Protein AF-A0A4D8S1K1-F1 (afdb_monomer_lite)

Structure (mmCIF, N/CA/C/O backbone):
data_AF-A0A4D8S1K1-F1
#
_entry.id   AF-A0A4D8S1K1-F1
#
loop_
_atom_site.group_PDB
_atom_site.id
_atom_site.type_symbol
_atom_site.label_atom_id
_atom_site.label_alt_id
_atom_site.label_comp_id
_atom_site.label_asym_id
_atom_site.label_entity_id
_atom_site.label_seq_id
_atom_site.pdbx_PDB_ins_code
_atom_site.Cartn_x
_atom_site.Cartn_y
_atom_site.Cartn_z
_atom_site.occupancy
_atom_site.B_iso_or_equiv
_atom_site.auth_seq_id
_atom_site.auth_comp_id
_atom_site.auth_asym_id
_atom_site.auth_atom_id
_atom_site.pdbx_PDB_model_num
ATOM 1 N N . MET A 1 1 ? 4.622 -4.664 5.509 1.00 76.25 1 MET A N 1
ATOM 2 C CA . MET A 1 1 ? 5.135 -4.577 4.129 1.00 76.25 1 MET A CA 1
ATOM 3 C C . MET A 1 1 ? 5.913 -5.843 3.896 1.00 76.25 1 MET A C 1
ATOM 5 O O . MET A 1 1 ? 6.842 -6.105 4.657 1.00 76.25 1 MET A O 1
ATOM 9 N N . THR A 1 2 ? 5.550 -6.578 2.858 1.00 82.56 2 THR A N 1
ATOM 10 C CA . THR A 1 2 ? 6.194 -7.830 2.484 1.00 82.56 2 THR A CA 1
ATOM 11 C C . THR A 1 2 ? 7.045 -7.585 1.253 1.00 82.56 2 THR A C 1
ATOM 13 O O . THR A 1 2 ? 6.610 -6.928 0.308 1.00 82.56 2 THR A O 1
ATOM 16 N N . ILE A 1 3 ? 8.271 -8.096 1.265 1.00 85.62 3 ILE A N 1
ATOM 17 C CA . ILE A 1 3 ? 9.131 -8.158 0.083 1.00 85.62 3 ILE A CA 1
ATOM 18 C C . ILE A 1 3 ? 9.050 -9.591 -0.426 1.00 85.62 3 ILE A C 1
ATOM 20 O O . ILE A 1 3 ? 9.217 -10.511 0.370 1.00 85.62 3 ILE A O 1
ATOM 24 N N . TYR A 1 4 ? 8.821 -9.781 -1.724 1.00 89.88 4 TYR A N 1
ATOM 25 C CA . TYR A 1 4 ? 8.860 -11.096 -2.361 1.00 89.88 4 TYR A CA 1
ATOM 26 C C . TYR A 1 4 ? 10.216 -11.270 -3.054 1.00 89.88 4 TYR A C 1
ATOM 28 O O . TYR A 1 4 ? 10.373 -10.788 -4.177 1.00 89.88 4 TYR A O 1
ATOM 36 N N . PRO A 1 5 ? 11.215 -11.931 -2.433 1.00 90.31 5 PRO A N 1
ATOM 37 C CA . PRO A 1 5 ? 12.595 -11.868 -2.916 1.00 90.31 5 PRO A CA 1
ATOM 38 C C . PRO A 1 5 ? 12.764 -12.438 -4.328 1.00 90.31 5 PRO A C 1
ATOM 40 O O . PRO A 1 5 ? 13.435 -11.828 -5.152 1.00 90.31 5 PRO A O 1
ATOM 43 N N . ALA A 1 6 ? 12.082 -13.546 -4.638 1.00 92.06 6 ALA A N 1
ATOM 44 C CA . ALA A 1 6 ? 12.124 -14.161 -5.964 1.00 92.06 6 ALA A CA 1
ATOM 45 C C . ALA A 1 6 ? 11.512 -13.258 -7.052 1.00 92.06 6 ALA A C 1
ATOM 47 O O . ALA A 1 6 ? 12.093 -13.092 -8.120 1.00 92.06 6 ALA A O 1
ATOM 48 N N . ILE A 1 7 ? 10.369 -12.620 -6.769 1.00 91.50 7 ILE A N 1
ATOM 49 C CA . ILE A 1 7 ? 9.711 -11.695 -7.707 1.00 91.50 7 ILE A CA 1
ATOM 50 C C . ILE A 1 7 ? 10.557 -10.433 -7.881 1.00 91.50 7 ILE A C 1
ATOM 52 O O . ILE A 1 7 ? 10.717 -9.939 -8.996 1.00 91.50 7 ILE A O 1
ATOM 56 N N . TYR A 1 8 ? 11.111 -9.920 -6.782 1.00 92.50 8 TYR A N 1
ATOM 57 C CA . TYR A 1 8 ? 12.012 -8.777 -6.788 1.00 92.50 8 TYR A CA 1
ATOM 58 C C . TYR A 1 8 ? 13.217 -9.042 -7.691 1.00 92.50 8 TYR A C 1
ATOM 60 O O . TYR A 1 8 ? 13.484 -8.259 -8.601 1.00 92.50 8 TYR A O 1
ATOM 68 N N . GLN A 1 9 ? 13.911 -10.158 -7.463 1.00 92.00 9 GLN A N 1
ATOM 69 C CA . GLN A 1 9 ? 15.082 -10.550 -8.235 1.00 92.00 9 GLN A CA 1
ATOM 70 C C . GLN A 1 9 ? 14.732 -10.739 -9.712 1.00 92.00 9 GLN A C 1
ATOM 72 O O . GLN A 1 9 ? 15.354 -10.104 -10.559 1.00 92.00 9 GLN A O 1
ATOM 77 N N . HIS A 1 10 ? 13.670 -11.491 -10.013 1.00 92.62 10 HIS A N 1
ATOM 78 C CA . HIS A 1 10 ? 13.190 -11.677 -11.381 1.00 92.62 10 HIS A CA 1
ATOM 79 C C . HIS A 1 10 ? 12.912 -10.342 -12.084 1.00 92.62 10 HIS A C 1
ATOM 81 O O . HIS A 1 10 ? 13.335 -10.135 -13.217 1.00 92.62 10 HIS A O 1
ATOM 87 N N . ARG A 1 11 ? 12.242 -9.393 -11.416 1.00 92.12 11 ARG A N 1
ATOM 88 C CA . ARG A 1 11 ? 11.967 -8.076 -12.010 1.00 92.12 11 ARG A CA 1
ATOM 89 C C . ARG A 1 11 ? 13.234 -7.274 -12.280 1.00 92.12 11 ARG A C 1
ATOM 91 O O . ARG A 1 11 ? 13.276 -6.560 -13.278 1.00 92.12 11 ARG A O 1
ATOM 98 N N . VAL A 1 12 ? 14.243 -7.371 -11.417 1.00 91.44 12 VAL A N 1
ATOM 99 C CA . VAL A 1 12 ? 15.540 -6.713 -11.632 1.00 91.44 12 VAL A CA 1
ATOM 100 C C . VAL A 1 12 ? 16.279 -7.340 -12.813 1.00 91.44 12 VAL A C 1
ATOM 102 O O . VAL A 1 12 ? 16.743 -6.609 -13.684 1.00 91.44 12 VAL A O 1
ATOM 105 N N . GLU A 1 13 ? 16.351 -8.669 -12.871 1.00 90.56 13 GLU A N 1
ATOM 106 C CA . GLU A 1 13 ? 17.041 -9.416 -13.931 1.00 90.56 13 GLU A CA 1
ATOM 107 C C . GLU A 1 13 ? 16.371 -9.232 -15.298 1.00 90.56 13 GLU A C 1
ATOM 109 O O . GLU A 1 13 ? 17.051 -8.998 -16.294 1.00 90.56 13 GLU A O 1
ATOM 114 N N . ALA A 1 14 ? 15.037 -9.246 -15.341 1.00 90.06 14 ALA A N 1
ATOM 115 C CA . ALA A 1 14 ? 14.251 -9.051 -16.558 1.00 90.06 14 ALA A CA 1
ATOM 116 C C . ALA A 1 14 ? 14.092 -7.571 -16.966 1.00 90.06 14 ALA A C 1
ATOM 118 O O . ALA A 1 14 ? 13.422 -7.272 -17.954 1.00 90.06 14 ALA A O 1
ATOM 119 N N . GLY A 1 15 ? 14.651 -6.620 -16.208 1.00 89.25 15 GLY A N 1
ATOM 120 C CA . GLY A 1 15 ? 14.515 -5.186 -16.490 1.00 89.25 15 GLY A CA 1
ATOM 121 C C . GLY A 1 15 ? 13.078 -4.655 -16.380 1.00 89.25 15 GLY A C 1
ATOM 122 O O . GLY A 1 15 ? 12.736 -3.642 -16.994 1.00 89.25 15 GLY A O 1
ATOM 123 N N . LEU A 1 16 ? 12.224 -5.314 -15.591 1.00 90.31 16 LEU A N 1
ATOM 124 C CA . LEU A 1 16 ? 10.829 -4.939 -15.338 1.00 90.31 16 LEU A CA 1
ATOM 125 C C . LEU A 1 16 ? 10.751 -3.832 -14.278 1.00 90.31 16 LEU A C 1
ATOM 127 O O . LEU A 1 16 ? 10.290 -4.032 -13.143 1.00 90.31 16 LEU A O 1
ATOM 131 N N . TRP A 1 17 ? 11.235 -2.653 -14.665 1.00 91.62 17 TRP A N 1
ATOM 132 C CA . TRP A 1 17 ? 11.411 -1.497 -13.792 1.00 91.62 17 TRP A CA 1
ATOM 133 C C . TRP A 1 17 ? 10.101 -0.974 -13.187 1.00 91.62 17 TRP A C 1
ATOM 135 O O . TRP A 1 17 ? 9.013 -1.223 -13.715 1.00 91.62 17 TRP A O 1
ATOM 145 N N . PRO A 1 18 ? 10.191 -0.227 -12.072 1.00 93.50 18 PRO A N 1
ATOM 146 C CA . PRO A 1 18 ? 9.022 0.364 -11.446 1.00 93.50 18 PRO A CA 1
ATOM 147 C C . PRO A 1 18 ? 8.227 1.265 -12.396 1.00 93.50 18 PRO A C 1
ATOM 149 O O . PRO A 1 18 ? 8.793 2.178 -13.006 1.00 93.50 18 PRO A O 1
ATOM 152 N N . THR A 1 19 ? 6.905 1.092 -12.453 1.00 90.62 19 THR A N 1
ATOM 153 C CA . THR A 1 19 ? 6.031 1.976 -13.239 1.00 90.62 19 THR A CA 1
ATOM 154 C C . THR A 1 19 ? 5.260 2.957 -12.357 1.00 90.62 19 THR A C 1
ATOM 156 O O . THR A 1 19 ? 4.732 2.620 -11.301 1.00 90.62 19 THR A O 1
ATOM 159 N N . ARG A 1 20 ? 5.186 4.219 -12.791 1.00 85.56 20 ARG A N 1
ATOM 160 C CA . ARG A 1 20 ? 4.357 5.264 -12.153 1.00 85.56 20 ARG A CA 1
ATOM 161 C C . ARG A 1 20 ? 3.167 5.669 -13.016 1.00 85.56 20 ARG A C 1
ATOM 163 O O . ARG A 1 20 ? 2.406 6.555 -12.622 1.00 85.56 20 ARG A O 1
ATOM 170 N N . ASP A 1 21 ? 3.044 5.072 -14.197 1.00 87.44 21 ASP A N 1
ATOM 171 C CA . ASP A 1 21 ? 1.968 5.380 -15.121 1.00 87.44 21 ASP A CA 1
ATOM 172 C C . ASP A 1 21 ? 0.665 4.764 -14.609 1.00 87.44 21 ASP A C 1
ATOM 174 O O . ASP A 1 21 ? 0.497 3.547 -14.542 1.00 87.44 21 ASP A O 1
ATOM 178 N N . ARG A 1 22 ? -0.275 5.632 -14.234 1.00 83.25 22 ARG A N 1
ATOM 179 C CA . ARG A 1 22 ? -1.564 5.218 -13.677 1.00 83.25 22 ARG A CA 1
ATOM 180 C C . ARG A 1 22 ? -2.429 4.484 -14.695 1.00 83.25 22 ARG A C 1
ATOM 182 O O . ARG A 1 22 ? -3.268 3.692 -14.282 1.00 83.25 22 ARG A O 1
ATOM 189 N N . ILE A 1 23 ? -2.260 4.757 -15.988 1.00 84.19 23 ILE A N 1
ATOM 190 C CA . ILE A 1 23 ? -3.009 4.092 -17.056 1.00 84.19 23 ILE A CA 1
ATOM 191 C C . ILE A 1 23 ? -2.527 2.651 -17.166 1.00 84.19 23 ILE A C 1
ATOM 193 O O . ILE A 1 23 ? -3.350 1.741 -17.109 1.00 84.19 23 ILE A O 1
ATOM 197 N N . VAL A 1 24 ? -1.210 2.437 -17.229 1.00 86.94 24 VAL A N 1
ATOM 198 C CA . VAL A 1 24 ? -0.606 1.094 -17.250 1.00 86.94 24 VAL A CA 1
ATOM 199 C C . VAL A 1 24 ? -1.016 0.303 -16.010 1.00 86.94 24 VAL A C 1
ATOM 201 O O . VAL A 1 24 ? -1.520 -0.809 -16.120 1.00 86.94 24 VAL A O 1
ATOM 204 N N . LEU A 1 25 ? -0.902 0.912 -14.829 1.00 85.12 25 LEU A N 1
ATOM 205 C CA . LEU A 1 25 ? -1.276 0.261 -13.575 1.00 85.12 25 LEU A CA 1
ATOM 206 C C . LEU A 1 25 ? -2.761 -0.072 -13.485 1.00 85.12 25 LEU A C 1
ATOM 208 O O . LEU A 1 25 ? -3.125 -1.102 -12.933 1.00 85.12 25 LEU A O 1
ATOM 212 N N . LYS A 1 26 ? -3.631 0.766 -14.051 1.00 79.81 26 LYS A N 1
ATOM 213 C CA . LYS A 1 26 ? -5.057 0.452 -14.131 1.00 79.81 26 LYS A CA 1
ATOM 214 C C . LYS A 1 26 ? -5.325 -0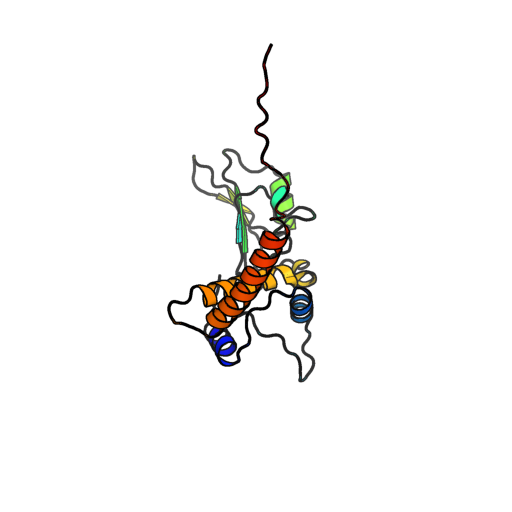.767 -15.009 1.00 79.81 26 LYS A C 1
ATOM 216 O O . LYS A 1 26 ? -6.197 -1.551 -14.660 1.00 79.81 26 LYS A O 1
ATOM 221 N N . HIS A 1 27 ? -4.591 -0.924 -16.109 1.00 79.25 27 HIS A N 1
ATOM 222 C CA . HIS A 1 27 ? -4.701 -2.114 -16.952 1.00 79.25 27 HIS A CA 1
ATOM 223 C C . HIS A 1 27 ? -4.198 -3.360 -16.223 1.00 79.25 27 HIS A C 1
ATOM 225 O O . HIS A 1 27 ? -4.854 -4.390 -16.285 1.00 79.25 27 HIS A O 1
ATOM 231 N N . TRP A 1 28 ? -3.095 -3.254 -15.476 1.00 82.56 28 TRP A N 1
ATOM 232 C CA . TRP A 1 28 ? -2.572 -4.365 -14.676 1.00 82.56 28 TRP A CA 1
ATOM 233 C C . TRP A 1 28 ? -3.580 -4.854 -13.634 1.00 82.56 28 TRP A C 1
ATOM 235 O O . TRP A 1 28 ? -3.829 -6.047 -13.534 1.00 82.56 28 TRP A O 1
ATOM 245 N N . GLU A 1 29 ? -4.212 -3.936 -12.904 1.00 77.44 29 GLU A N 1
ATOM 246 C CA . GLU A 1 29 ? -5.207 -4.279 -11.876 1.00 77.44 29 GLU A CA 1
ATOM 247 C C . GLU A 1 29 ? -6.553 -4.747 -12.454 1.00 77.44 29 GLU A C 1
ATOM 249 O O . GLU A 1 29 ? -7.368 -5.323 -11.739 1.00 77.44 29 GLU A O 1
ATOM 254 N N . ALA A 1 30 ? -6.807 -4.483 -13.737 1.00 75.06 30 ALA A N 1
ATOM 255 C CA . ALA A 1 30 ? -7.988 -4.959 -14.452 1.00 75.06 30 ALA A CA 1
ATOM 256 C C . ALA A 1 30 ? -7.718 -6.245 -15.250 1.00 75.06 30 ALA A C 1
ATOM 258 O O . ALA A 1 30 ? -8.626 -6.736 -15.920 1.00 75.06 30 ALA A O 1
ATOM 259 N N . TRP A 1 31 ? -6.487 -6.767 -15.210 1.00 72.25 31 TRP A N 1
ATOM 260 C CA . TRP A 1 31 ? -6.095 -7.928 -15.993 1.00 72.25 31 TRP A CA 1
ATOM 261 C C . TRP A 1 31 ? -6.832 -9.184 -15.524 1.00 72.25 31 TRP A C 1
ATOM 263 O O . TRP A 1 31 ? -6.830 -9.529 -14.341 1.00 72.25 31 TRP A O 1
ATOM 273 N N . THR A 1 32 ? -7.443 -9.879 -16.476 1.00 67.38 32 THR A N 1
ATOM 274 C CA . THR A 1 32 ? -8.003 -11.217 -16.299 1.00 67.38 32 THR A CA 1
ATOM 275 C C . THR A 1 32 ? -7.115 -12.228 -17.019 1.00 67.38 32 THR A C 1
ATOM 277 O O . THR A 1 32 ? -6.532 -11.871 -18.043 1.00 67.38 32 THR A O 1
ATOM 280 N N . PRO A 1 33 ? -6.994 -13.468 -16.514 1.00 63.38 33 PRO A N 1
ATOM 281 C CA . PRO A 1 33 ? -6.167 -14.494 -17.138 1.00 63.38 33 PRO A CA 1
ATOM 282 C C . PRO A 1 33 ? -6.757 -14.927 -18.486 1.00 63.38 33 PRO A C 1
ATOM 284 O O . PRO A 1 33 ? -7.544 -15.866 -18.552 1.00 63.38 33 PRO A O 1
ATOM 287 N N . ASP A 1 34 ? -6.388 -14.210 -19.546 1.00 60.25 34 ASP A N 1
ATOM 288 C CA . ASP A 1 34 ? -6.466 -14.671 -20.934 1.00 60.25 34 ASP A CA 1
ATOM 289 C C . ASP A 1 34 ? -5.147 -15.357 -21.325 1.00 60.25 34 ASP A C 1
ATOM 291 O O . ASP A 1 34 ? -4.115 -15.048 -20.719 1.00 60.25 34 ASP A O 1
ATOM 295 N N . PRO A 1 35 ? -5.155 -16.278 -22.313 1.00 53.47 35 PRO A N 1
ATOM 296 C CA . PRO A 1 35 ? -4.161 -17.338 -22.361 1.00 53.47 35 PRO A CA 1
ATOM 297 C C . PRO A 1 35 ? -2.697 -16.912 -22.440 1.00 53.47 35 PRO A C 1
ATOM 299 O O . PRO A 1 35 ? -1.943 -17.526 -21.706 1.00 53.47 35 PRO A O 1
ATOM 302 N N . ASP A 1 36 ? -2.250 -15.915 -23.223 1.00 60.88 36 ASP A N 1
ATOM 303 C CA . ASP A 1 36 ? -0.812 -15.966 -23.568 1.00 60.88 36 ASP A CA 1
ATOM 304 C C . ASP A 1 36 ? 0.055 -14.698 -23.655 1.00 60.88 36 ASP A C 1
ATOM 306 O O . ASP A 1 36 ? 1.264 -14.892 -23.694 1.00 60.88 36 ASP A O 1
ATOM 310 N N . GLU A 1 37 ? -0.393 -13.427 -23.630 1.00 53.69 37 GLU A N 1
ATOM 311 C CA . GLU A 1 37 ? 0.595 -12.370 -24.006 1.00 53.69 37 GLU A CA 1
ATOM 312 C C . GLU A 1 37 ? 0.760 -11.105 -23.164 1.00 53.69 37 GLU A C 1
ATOM 314 O O . GLU A 1 37 ? 1.706 -10.361 -23.420 1.00 53.69 37 GLU A O 1
ATOM 319 N N . GLN A 1 38 ? -0.030 -10.827 -22.123 1.00 68.38 38 GLN A N 1
ATOM 320 C CA . GLN A 1 38 ? 0.167 -9.572 -21.364 1.00 68.38 38 GLN A CA 1
ATOM 321 C C . GLN A 1 38 ? -0.104 -9.700 -19.865 1.00 68.38 38 GLN A C 1
ATOM 323 O O . GLN A 1 38 ? -0.751 -8.834 -19.274 1.00 68.38 38 GLN A O 1
ATOM 328 N N . GLN A 1 39 ? 0.395 -10.766 -19.229 1.00 75.81 39 GLN A N 1
ATOM 329 C CA . GLN A 1 39 ? 0.328 -10.848 -17.773 1.00 75.81 39 GLN A CA 1
ATOM 330 C C . GLN A 1 39 ? 1.121 -9.683 -17.148 1.00 75.81 39 GLN A C 1
ATOM 332 O O . GLN A 1 39 ? 2.312 -9.517 -17.433 1.00 75.81 39 GLN A O 1
ATOM 337 N N . PRO A 1 40 ? 0.495 -8.861 -16.290 1.00 82.94 40 PRO A N 1
ATOM 338 C CA . PRO A 1 40 ? 1.195 -7.785 -15.616 1.00 82.94 40 PRO A CA 1
ATOM 339 C C . PRO A 1 40 ? 2.260 -8.350 -14.666 1.00 82.94 40 PRO A C 1
ATOM 341 O O . PRO A 1 40 ? 2.031 -9.382 -14.028 1.00 82.94 40 PRO A O 1
ATOM 344 N N . PRO A 1 41 ? 3.411 -7.670 -14.497 1.00 86.25 41 PRO A N 1
ATOM 345 C CA . PRO A 1 41 ? 4.408 -8.087 -13.526 1.00 86.25 41 PRO A CA 1
ATOM 346 C C . PRO A 1 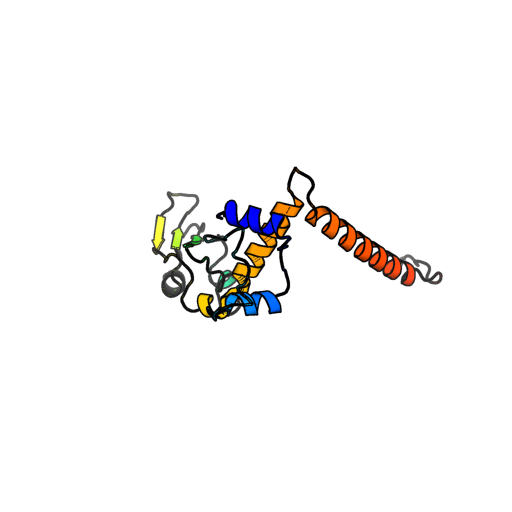41 ? 3.795 -8.191 -12.128 1.00 86.25 41 PRO A C 1
ATOM 348 O O . PRO A 1 41 ? 3.134 -7.262 -11.653 1.00 86.25 41 PRO A O 1
ATOM 351 N N . ALA A 1 42 ? 4.071 -9.282 -11.421 1.00 84.62 42 ALA A N 1
ATOM 352 C CA . ALA A 1 42 ? 3.695 -9.404 -10.018 1.00 84.62 42 ALA A CA 1
ATOM 353 C C . ALA A 1 42 ? 4.339 -8.278 -9.166 1.00 84.62 42 ALA A C 1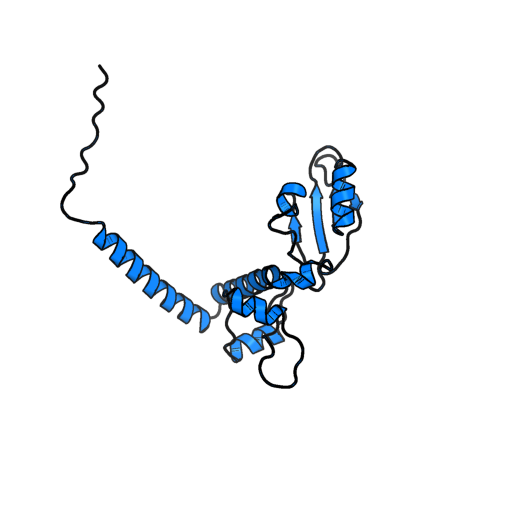
ATOM 355 O O . ALA A 1 42 ? 5.383 -7.715 -9.540 1.00 84.62 42 ALA A O 1
ATOM 356 N N . PRO A 1 43 ? 3.718 -7.874 -8.044 1.00 85.81 43 PRO A N 1
ATOM 357 C CA . PRO A 1 43 ? 4.298 -6.852 -7.181 1.00 85.81 43 PRO A CA 1
ATOM 358 C C . PRO A 1 43 ? 5.570 -7.406 -6.528 1.00 85.81 43 PRO A C 1
ATOM 360 O O . PRO A 1 43 ? 5.550 -8.480 -5.936 1.00 85.81 43 PRO A O 1
ATOM 363 N N . ALA A 1 44 ? 6.692 -6.685 -6.629 1.00 89.19 44 ALA A N 1
ATOM 364 C CA . ALA A 1 44 ? 7.932 -7.073 -5.941 1.00 89.19 44 ALA A CA 1
ATOM 365 C C . ALA A 1 44 ? 7.853 -6.824 -4.424 1.00 89.19 44 ALA A C 1
ATOM 367 O O . ALA A 1 44 ? 8.503 -7.510 -3.633 1.00 89.19 44 ALA A O 1
ATOM 368 N N . LEU A 1 45 ? 7.058 -5.829 -4.028 1.00 87.56 45 LEU A N 1
ATOM 369 C CA . LEU A 1 45 ? 6.737 -5.507 -2.647 1.00 87.56 45 LEU A CA 1
ATOM 370 C C . LEU A 1 45 ? 5.226 -5.335 -2.530 1.00 87.56 45 LEU A C 1
ATOM 372 O O . LEU A 1 45 ? 4.629 -4.681 -3.382 1.00 87.56 45 LEU A O 1
ATOM 376 N N . SER A 1 46 ? 4.644 -5.872 -1.463 1.00 81.25 46 SER A N 1
ATOM 377 C CA . SER A 1 46 ? 3.235 -5.700 -1.116 1.00 81.25 46 SER A CA 1
ATOM 378 C C . SER A 1 46 ? 3.087 -4.815 0.115 1.00 81.25 46 SER A C 1
ATOM 380 O O . SER A 1 46 ? 3.820 -4.920 1.111 1.00 81.25 46 SER A O 1
ATOM 382 N N . LEU A 1 47 ? 2.108 -3.921 0.055 1.00 79.00 47 LEU A N 1
ATOM 383 C CA . LEU A 1 47 ? 1.626 -3.218 1.231 1.00 79.00 47 LEU A CA 1
ATOM 384 C C . LEU A 1 47 ? 0.624 -4.107 1.962 1.00 79.00 47 LEU A C 1
ATOM 386 O O . LEU A 1 47 ? -0.531 -4.110 1.580 1.00 79.00 47 LEU A O 1
ATOM 390 N N . ASP A 1 48 ? 1.015 -4.775 3.052 1.00 75.81 48 ASP A N 1
ATOM 391 C CA . ASP A 1 48 ? 0.122 -5.658 3.843 1.00 75.81 48 ASP A CA 1
ATOM 392 C C . ASP A 1 48 ? -0.820 -4.911 4.802 1.00 75.81 48 ASP A C 1
ATOM 394 O O . ASP A 1 48 ? -1.288 -5.463 5.794 1.00 75.81 48 ASP A O 1
ATOM 398 N N . GLY A 1 49 ? -1.077 -3.631 4.565 1.00 77.00 49 GLY A N 1
ATOM 399 C CA . GLY A 1 49 ? -1.946 -2.827 5.415 1.00 77.00 49 GLY A CA 1
ATOM 400 C C . GLY A 1 49 ? -1.310 -1.522 5.849 1.00 77.00 49 GLY A C 1
ATOM 401 O O . GLY A 1 49 ? -0.226 -1.136 5.403 1.00 77.00 49 GLY A O 1
ATOM 402 N N . TRP A 1 50 ? -2.023 -0.803 6.706 1.00 79.19 50 TRP A N 1
ATOM 403 C CA . TRP A 1 50 ? -1.576 0.488 7.209 1.00 79.19 50 TRP A CA 1
ATOM 404 C C . TRP A 1 50 ? -2.226 0.817 8.552 1.00 79.19 50 TRP A C 1
ATOM 406 O O . TRP A 1 50 ? -3.303 0.326 8.903 1.00 79.19 50 TRP A O 1
ATOM 416 N N . ILE A 1 51 ? -1.550 1.693 9.291 1.00 85.12 51 ILE A N 1
ATOM 417 C CA . ILE A 1 51 ? -1.967 2.186 10.601 1.00 85.12 51 ILE A CA 1
ATOM 418 C C . ILE A 1 51 ? -2.014 3.711 10.531 1.00 85.12 51 ILE A C 1
ATOM 420 O O . ILE A 1 51 ? -1.129 4.344 9.951 1.00 85.12 51 ILE A O 1
ATOM 424 N N . THR A 1 52 ? -3.044 4.327 11.105 1.00 85.50 52 THR A N 1
ATOM 425 C CA . THR A 1 52 ? -3.116 5.786 11.214 1.00 85.50 52 THR A CA 1
ATOM 426 C C . THR A 1 52 ? -3.633 6.237 12.569 1.00 85.50 52 THR A C 1
ATOM 428 O O . THR A 1 52 ? -4.477 5.582 13.170 1.00 85.50 52 THR A O 1
ATOM 431 N N . THR A 1 53 ? -3.190 7.415 13.002 1.00 89.44 53 THR A N 1
ATOM 432 C CA . THR A 1 53 ? -3.777 8.155 14.127 1.00 89.44 53 THR A CA 1
ATOM 433 C C . THR A 1 53 ? -4.721 9.268 13.668 1.00 89.44 53 THR A C 1
ATOM 435 O O . THR A 1 53 ? -5.432 9.868 14.475 1.00 89.44 53 THR A O 1
ATOM 438 N N . ARG A 1 54 ? -4.780 9.561 12.358 1.00 85.50 54 ARG A N 1
ATOM 439 C CA . ARG A 1 54 ? -5.686 10.585 11.825 1.00 85.50 54 ARG A CA 1
ATOM 440 C C . ARG A 1 54 ? -7.135 10.135 11.935 1.00 85.50 54 ARG A C 1
ATOM 442 O O . ARG A 1 54 ? -7.476 9.000 11.621 1.00 85.50 54 ARG A O 1
ATOM 449 N N . HIS A 1 55 ? -7.993 11.091 12.282 1.00 84.50 55 HIS A N 1
ATOM 450 C CA . HIS A 1 55 ? -9.425 10.863 12.415 1.00 84.50 55 HIS A CA 1
ATOM 451 C C . HIS A 1 55 ? -10.033 10.207 11.151 1.00 84.50 55 HIS A C 1
ATOM 453 O O . HIS A 1 55 ? -9.842 10.753 10.058 1.00 84.50 55 HIS A O 1
ATOM 459 N N . PRO A 1 56 ? -10.849 9.138 11.271 1.00 77.44 56 PRO A N 1
ATOM 460 C CA . PRO A 1 56 ? -11.315 8.324 10.145 1.00 77.44 56 PRO A CA 1
ATOM 461 C C . PRO A 1 56 ? -11.988 9.119 9.028 1.00 77.44 56 PRO A C 1
ATOM 463 O O . PRO A 1 56 ? -11.704 8.905 7.856 1.00 77.44 56 PRO A O 1
ATOM 466 N N . ARG A 1 57 ? -12.810 10.123 9.366 1.00 75.12 57 ARG A N 1
ATOM 467 C CA . ARG A 1 57 ? -13.452 10.999 8.363 1.00 75.12 57 ARG A CA 1
ATOM 468 C C . ARG A 1 57 ? -12.461 11.724 7.443 1.00 75.12 57 ARG A C 1
ATOM 470 O O . ARG A 1 57 ? -12.767 11.917 6.274 1.00 75.12 57 ARG A O 1
ATOM 477 N N . LYS A 1 58 ? -11.280 12.106 7.947 1.00 72.38 58 LYS A N 1
ATOM 478 C CA . LYS A 1 58 ? -10.228 12.771 7.154 1.00 72.38 58 LYS A CA 1
ATOM 479 C C . LYS A 1 58 ? -9.387 11.784 6.345 1.00 72.38 58 LYS A C 1
ATOM 481 O O . LYS A 1 58 ? -8.630 12.204 5.475 1.00 72.38 58 LYS A O 1
ATOM 486 N N . THR A 1 59 ? -9.495 10.497 6.651 1.00 67.50 59 THR A N 1
ATOM 487 C CA . THR A 1 59 ? -8.621 9.465 6.098 1.00 67.50 59 THR A CA 1
ATOM 488 C C . THR A 1 59 ? -9.365 8.556 5.114 1.00 67.50 59 THR A C 1
ATOM 490 O O . THR A 1 59 ? -8.799 8.199 4.082 1.00 67.50 59 THR A O 1
ATOM 493 N N . PHE A 1 60 ? -10.647 8.255 5.364 1.00 67.81 60 PHE A N 1
ATOM 494 C CA . PHE A 1 60 ? -11.461 7.304 4.585 1.00 67.81 60 PHE A CA 1
ATOM 495 C C . PHE A 1 60 ? -12.902 7.777 4.299 1.00 67.81 60 PHE A C 1
ATOM 497 O O . PHE A 1 60 ? -13.746 6.964 3.924 1.00 67.81 60 PHE A O 1
ATOM 504 N N . GLY A 1 61 ? -13.214 9.067 4.488 1.00 60.16 61 GLY A N 1
ATOM 505 C CA . GLY A 1 61 ? -14.481 9.650 4.017 1.00 60.16 61 GLY A CA 1
ATOM 506 C C . GLY A 1 61 ? -14.619 9.587 2.487 1.00 60.16 61 GLY A C 1
ATOM 507 O O . GLY A 1 61 ? -13.722 9.096 1.806 1.00 60.16 61 GLY A O 1
ATOM 508 N N . ALA A 1 62 ? -15.717 10.095 1.918 1.00 50.06 62 ALA A N 1
ATOM 509 C CA . ALA A 1 62 ? -15.832 10.235 0.462 1.00 50.06 62 ALA A CA 1
ATOM 510 C C . ALA A 1 62 ? -14.652 11.075 -0.074 1.00 50.06 62 ALA A C 1
ATOM 512 O O . ALA A 1 62 ? -14.492 12.229 0.316 1.00 50.06 62 ALA A O 1
ATOM 513 N N . GLY A 1 63 ? -13.779 10.472 -0.892 1.00 50.44 63 GLY A N 1
ATOM 514 C CA . GLY A 1 63 ? -12.527 11.096 -1.357 1.00 50.44 63 GLY A CA 1
ATOM 515 C C . GLY A 1 63 ? -11.347 11.024 -0.373 1.00 50.44 63 GLY A C 1
ATOM 516 O O . GLY A 1 63 ? -10.308 11.638 -0.604 1.00 50.44 63 GLY A O 1
ATOM 517 N N . GLY A 1 64 ? -11.478 10.281 0.728 1.00 55.41 64 GLY A N 1
ATOM 518 C CA . GLY A 1 64 ? -10.428 10.089 1.721 1.00 55.41 64 GLY A CA 1
ATOM 519 C C . GLY A 1 64 ? -9.245 9.318 1.143 1.00 55.41 64 GLY A C 1
ATOM 520 O O . GLY A 1 64 ? -9.427 8.247 0.558 1.00 55.41 64 GLY A O 1
ATOM 521 N N . LEU A 1 65 ? -8.042 9.864 1.348 1.00 57.28 65 LEU A N 1
ATOM 522 C CA . LEU A 1 65 ? -6.776 9.422 0.753 1.00 57.28 65 LEU A CA 1
ATOM 523 C C . LEU A 1 65 ? -6.545 7.908 0.840 1.00 57.28 65 LEU A C 1
ATOM 525 O O . LEU A 1 65 ? -5.943 7.354 -0.068 1.00 57.28 65 LEU A O 1
ATOM 529 N N . LEU A 1 66 ? -7.010 7.248 1.905 1.00 61.62 66 LEU A N 1
ATOM 530 C CA . LEU A 1 66 ? -6.712 5.844 2.195 1.00 61.62 66 LEU A CA 1
ATOM 531 C C . LEU A 1 66 ? -7.916 4.894 2.063 1.00 61.62 66 LEU A C 1
ATOM 533 O O . LEU A 1 66 ? -7.776 3.696 2.283 1.00 61.62 66 LEU A O 1
ATOM 537 N N . SER A 1 67 ? -9.099 5.403 1.697 1.00 58.22 67 SER A N 1
ATOM 538 C CA . SER A 1 67 ? -10.343 4.605 1.612 1.00 58.22 67 SER A CA 1
ATOM 539 C C . SER A 1 67 ? -10.268 3.424 0.636 1.00 58.22 67 SER A C 1
ATOM 541 O O . SER A 1 67 ? -10.917 2.408 0.862 1.00 58.22 67 SER A O 1
ATOM 543 N N . ASN A 1 68 ? -9.437 3.542 -0.403 1.00 59.00 68 ASN A N 1
ATOM 544 C CA . ASN A 1 68 ? -9.251 2.527 -1.444 1.00 59.00 68 ASN A CA 1
ATOM 545 C C . ASN A 1 68 ? -7.905 1.792 -1.340 1.00 59.00 68 ASN A C 1
ATOM 547 O O . ASN A 1 68 ? -7.546 1.046 -2.246 1.00 59.00 68 ASN A O 1
ATOM 551 N N . PHE A 1 69 ? -7.143 2.014 -0.266 1.00 63.41 69 PHE A N 1
ATOM 552 C CA . PHE A 1 69 ? -5.906 1.282 -0.020 1.00 63.41 69 PHE A CA 1
ATOM 553 C C . PHE A 1 69 ? -6.245 -0.050 0.636 1.00 63.41 69 PHE A C 1
ATOM 555 O O . PHE A 1 69 ? -6.366 -0.150 1.860 1.00 63.41 69 PHE A O 1
ATOM 562 N N . GLY A 1 70 ? -6.454 -1.049 -0.213 1.00 56.00 70 GLY A N 1
ATOM 563 C CA . GLY A 1 70 ? -6.549 -2.446 0.170 1.00 56.00 70 GLY A CA 1
ATOM 564 C C . GLY A 1 70 ? -5.251 -3.148 -0.196 1.00 56.00 70 GLY A C 1
ATOM 565 O O . GLY A 1 70 ? -4.865 -3.153 -1.359 1.00 56.00 70 GLY A O 1
ATOM 566 N N . ALA A 1 71 ? -4.586 -3.697 0.806 1.00 53.47 71 ALA A N 1
ATOM 567 C CA . ALA A 1 71 ? -3.619 -4.771 0.652 1.00 53.47 71 ALA A CA 1
ATOM 568 C C . ALA A 1 71 ? -4.336 -6.048 0.200 1.00 53.47 71 ALA A C 1
ATOM 570 O O . ALA A 1 71 ? -5.476 -6.23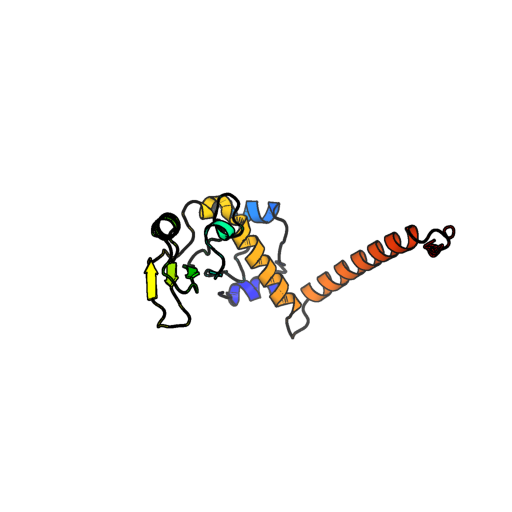4 0.623 1.00 53.47 71 ALA A O 1
ATOM 571 N N . ALA A 1 72 ? -3.692 -6.946 -0.548 1.00 52.75 72 ALA A N 1
ATOM 572 C CA . ALA A 1 72 ? -4.270 -8.258 -0.874 1.00 52.75 72 ALA A CA 1
ATOM 573 C C . ALA A 1 72 ? -4.603 -9.092 0.389 1.00 52.75 72 ALA A C 1
ATOM 575 O O . ALA A 1 72 ? -5.663 -9.709 0.437 1.00 52.75 72 ALA A O 1
ATOM 576 N N . ASP A 1 73 ? -3.784 -8.975 1.445 1.00 53.94 73 ASP A N 1
ATOM 577 C CA . ASP A 1 73 ? -3.908 -9.765 2.689 1.00 53.94 73 ASP A CA 1
ATOM 578 C C . ASP A 1 73 ? -4.026 -8.915 3.972 1.00 53.94 73 ASP A C 1
ATOM 580 O O . ASP A 1 73 ? -4.031 -9.419 5.093 1.00 53.94 73 ASP A O 1
ATOM 584 N N . GLY A 1 74 ? -4.092 -7.591 3.839 1.00 62.59 74 GLY A N 1
ATOM 585 C CA . GLY A 1 74 ? -3.678 -6.694 4.916 1.00 62.59 74 GLY A CA 1
ATOM 586 C C . GLY A 1 74 ? -4.753 -6.030 5.765 1.00 62.59 74 GLY A C 1
ATOM 587 O O . GLY A 1 74 ? -5.844 -5.712 5.293 1.00 62.59 74 GLY A O 1
ATOM 588 N N . SER A 1 75 ? -4.403 -5.750 7.021 1.00 71.25 75 SER A N 1
ATOM 589 C CA . SER A 1 75 ? -5.259 -5.076 8.003 1.00 71.25 75 SER A CA 1
ATOM 590 C C . SER A 1 75 ? -5.242 -3.556 7.844 1.00 71.25 75 SER A C 1
ATOM 592 O O . SER A 1 75 ? -4.230 -2.936 7.510 1.00 71.25 75 SER A O 1
ATOM 594 N N . ARG A 1 76 ? -6.368 -2.919 8.163 1.00 80.94 76 ARG A N 1
ATOM 595 C CA . ARG A 1 76 ? -6.487 -1.460 8.183 1.00 80.94 76 ARG A CA 1
ATOM 596 C C . ARG A 1 76 ? -6.822 -1.010 9.593 1.00 80.94 76 ARG A C 1
ATOM 598 O O . ARG A 1 76 ? -7.871 -1.386 10.112 1.00 80.94 76 ARG A O 1
ATOM 605 N N . MET A 1 77 ? -5.946 -0.222 10.207 1.00 87.06 77 MET A N 1
ATOM 606 C CA . MET A 1 77 ? -6.065 0.119 11.623 1.00 87.06 77 MET A CA 1
ATOM 607 C C . MET A 1 77 ? -6.126 1.626 11.850 1.00 87.06 77 MET A C 1
ATOM 609 O O . MET A 1 77 ? -5.274 2.390 11.387 1.00 87.06 77 MET A O 1
ATOM 613 N N . TRP A 1 78 ? -7.115 2.047 12.632 1.00 91.12 78 TRP A N 1
ATOM 614 C CA . TRP A 1 78 ? -7.143 3.368 13.239 1.00 91.12 78 TRP A CA 1
ATOM 615 C C . TRP A 1 78 ? -6.818 3.268 14.730 1.00 91.12 78 TRP A C 1
ATOM 617 O O . TRP A 1 78 ? -7.500 2.576 15.484 1.00 91.12 78 TRP A O 1
ATOM 627 N N . VAL A 1 79 ? -5.780 3.990 15.146 1.00 93.88 79 VAL A N 1
ATOM 628 C CA . VAL A 1 79 ? -5.380 4.129 16.546 1.00 93.88 79 VAL A CA 1
ATOM 629 C C . VAL A 1 79 ? -5.848 5.491 17.041 1.00 93.88 79 VAL A C 1
ATOM 631 O O . VAL A 1 79 ? -5.311 6.535 16.665 1.00 93.88 79 VAL A O 1
ATOM 634 N N . HIS A 1 80 ? -6.869 5.495 17.888 1.00 94.81 80 HIS A N 1
ATOM 635 C CA . HIS A 1 80 ? -7.353 6.694 18.554 1.00 94.81 80 HIS A CA 1
ATOM 636 C C . HIS A 1 80 ? -6.559 6.930 19.834 1.00 94.81 80 HIS A C 1
ATOM 638 O O . HIS A 1 80 ? -6.634 6.131 20.760 1.00 94.81 80 HIS A O 1
ATOM 644 N N . THR A 1 81 ? -5.835 8.043 19.911 1.00 95.19 81 THR A N 1
ATOM 645 C CA . THR A 1 81 ? -5.009 8.395 21.082 1.00 95.19 81 THR A CA 1
ATOM 646 C C . THR A 1 81 ? -5.666 9.421 22.006 1.00 95.19 81 THR A C 1
ATOM 648 O O . THR A 1 81 ? -5.054 9.899 22.960 1.00 95.19 81 THR A O 1
ATOM 651 N N . GLY A 1 82 ? -6.918 9.801 21.724 1.00 93.25 82 GLY A N 1
ATOM 652 C CA . GLY A 1 82 ? -7.637 10.782 22.529 1.00 93.25 82 GLY A CA 1
ATOM 653 C C . GLY A 1 82 ? -7.937 10.279 23.949 1.00 93.25 82 GLY A C 1
ATOM 654 O O . GLY A 1 82 ? -8.081 9.075 24.169 1.00 93.25 82 GLY A O 1
ATOM 655 N N . PRO A 1 83 ? -8.108 11.197 24.919 1.00 92.94 83 PRO A N 1
ATOM 656 C CA . PRO A 1 83 ? -8.314 10.839 26.325 1.00 92.94 83 PRO A CA 1
ATOM 657 C C . PRO A 1 83 ? -9.653 10.133 26.580 1.00 92.94 83 PRO A C 1
ATOM 659 O O . PRO A 1 83 ? -9.805 9.421 27.565 1.00 92.94 83 PRO A O 1
ATOM 662 N N . ARG A 1 84 ? -10.637 10.323 25.694 1.00 93.00 84 ARG A N 1
ATOM 663 C CA . ARG A 1 84 ? -11.947 9.661 25.745 1.00 93.00 84 ARG A CA 1
ATOM 664 C C . ARG A 1 84 ? -12.071 8.663 24.605 1.00 93.00 84 ARG A C 1
ATOM 666 O O . ARG A 1 84 ? -11.516 8.907 23.532 1.00 93.00 84 ARG A O 1
ATOM 673 N N . ARG A 1 85 ? -12.862 7.606 24.815 1.00 94.62 85 ARG A N 1
ATOM 674 C CA . ARG A 1 85 ? -13.230 6.651 23.760 1.00 94.62 85 ARG A CA 1
ATOM 675 C C . ARG A 1 85 ? -13.850 7.368 22.544 1.00 94.62 85 ARG A C 1
ATOM 677 O O . ARG A 1 85 ? -14.509 8.401 22.718 1.00 94.62 85 ARG A O 1
ATOM 684 N N . PRO A 1 86 ? -13.662 6.845 21.318 1.00 93.62 86 PRO A N 1
ATOM 685 C CA . PRO A 1 86 ? -14.361 7.332 20.135 1.00 93.62 86 PRO A CA 1
ATOM 686 C C . PRO A 1 86 ? -15.881 7.302 20.313 1.00 93.62 86 PRO A C 1
ATOM 688 O O . PRO A 1 86 ? -16.429 6.438 20.992 1.00 93.62 86 PRO A O 1
ATOM 691 N N . GLN A 1 87 ? -16.572 8.232 19.656 1.00 93.88 87 GLN A N 1
ATOM 692 C CA . GLN A 1 87 ? -18.034 8.241 19.641 1.00 93.88 87 GLN A CA 1
ATOM 693 C C . GLN A 1 87 ? -18.580 7.006 18.912 1.00 93.88 87 GLN A C 1
ATOM 695 O O . GLN A 1 87 ? -18.013 6.584 17.903 1.00 93.88 87 GLN A O 1
ATOM 700 N N . ALA A 1 88 ? -19.733 6.497 19.359 1.00 94.06 88 ALA A N 1
ATOM 701 C CA . ALA A 1 88 ? -20.390 5.326 18.772 1.00 94.06 88 ALA A CA 1
ATOM 702 C C . ALA A 1 88 ? -20.608 5.453 17.254 1.00 94.06 88 ALA A C 1
ATOM 704 O O . ALA A 1 88 ? -20.367 4.507 16.515 1.00 94.06 88 ALA A O 1
ATOM 705 N N . ARG A 1 89 ? -20.966 6.649 16.762 1.00 90.56 89 ARG A N 1
ATOM 706 C CA . ARG A 1 89 ? -21.098 6.913 15.319 1.00 90.56 89 ARG A CA 1
ATOM 707 C C . ARG A 1 89 ? -19.794 6.676 14.549 1.00 90.56 89 ARG A C 1
ATOM 709 O O . ARG A 1 89 ? -19.827 6.146 13.447 1.00 90.56 89 ARG A O 1
ATOM 716 N N . THR A 1 90 ? -18.656 7.071 15.117 1.00 90.19 90 THR A N 1
ATOM 717 C CA . THR A 1 90 ? -17.343 6.854 14.496 1.00 90.19 90 THR A CA 1
ATOM 718 C C . THR A 1 90 ? -16.984 5.373 14.486 1.00 90.19 90 THR A C 1
ATOM 720 O O . THR A 1 90 ? -16.449 4.895 13.493 1.00 90.19 90 THR A O 1
ATOM 723 N N . LEU A 1 91 ? -17.298 4.650 15.566 1.00 92.44 91 LEU A N 1
ATOM 724 C CA . LEU A 1 91 ? -17.109 3.200 15.632 1.00 92.44 91 LEU A CA 1
ATOM 725 C C . LEU A 1 91 ? -17.963 2.493 14.571 1.00 92.44 91 LEU A C 1
ATOM 727 O O . LEU A 1 91 ? -17.419 1.734 13.782 1.00 92.44 91 LEU A O 1
ATOM 731 N N . PHE A 1 92 ? -19.246 2.839 14.457 1.00 89.19 92 PHE A N 1
ATOM 732 C CA . PHE A 1 92 ? -20.132 2.319 13.411 1.00 89.19 92 PHE A CA 1
ATOM 733 C C . PHE A 1 92 ? -19.589 2.568 11.992 1.00 89.19 92 PHE A C 1
ATOM 735 O O . PHE A 1 92 ? -19.566 1.670 11.156 1.00 89.19 92 PHE A O 1
ATOM 742 N N . ASP A 1 93 ? -19.093 3.780 11.715 1.00 84.81 93 ASP A N 1
ATOM 743 C CA . ASP A 1 93 ? -18.476 4.104 10.423 1.00 84.81 93 ASP A CA 1
ATOM 744 C C . ASP A 1 93 ? -17.222 3.260 10.131 1.00 84.81 93 ASP A C 1
ATOM 746 O O . ASP A 1 93 ? -16.946 2.941 8.968 1.00 84.81 93 ASP A O 1
ATOM 750 N N . CYS A 1 94 ? -16.440 2.944 11.165 1.00 86.25 94 CYS A N 1
ATOM 751 C CA . CYS A 1 94 ? -15.251 2.108 11.054 1.00 86.25 94 CYS A CA 1
ATOM 752 C C . CYS A 1 94 ? -15.606 0.635 10.824 1.00 86.25 94 CYS A C 1
ATOM 754 O O . CYS A 1 94 ? -14.998 0.002 9.961 1.00 86.25 94 CYS A O 1
ATOM 756 N N . ASP A 1 95 ? -16.604 0.131 11.544 1.00 87.25 95 ASP A N 1
ATOM 757 C CA . ASP A 1 95 ? -17.117 -1.235 11.441 1.00 87.25 95 ASP A CA 1
ATOM 758 C C . ASP A 1 95 ? -17.666 -1.528 10.038 1.00 87.25 95 ASP A C 1
ATOM 760 O O . ASP A 1 95 ? -17.208 -2.445 9.360 1.00 87.25 95 ASP A O 1
ATOM 764 N N . LEU A 1 96 ? -18.508 -0.632 9.505 1.00 80.88 96 LEU A N 1
ATOM 765 C CA . LEU A 1 96 ? -19.045 -0.727 8.139 1.00 80.88 96 LEU A CA 1
ATOM 766 C C . LEU A 1 96 ? -17.952 -0.834 7.059 1.00 80.88 96 LEU A C 1
ATOM 768 O O . LEU A 1 96 ? -18.185 -1.328 5.957 1.00 80.88 96 LEU A O 1
ATOM 772 N N . ARG A 1 97 ? -16.753 -0.327 7.349 1.00 78.38 97 ARG A N 1
ATOM 773 C CA . ARG A 1 97 ? -15.604 -0.334 6.435 1.00 78.38 97 ARG A CA 1
ATOM 774 C C . ARG A 1 97 ? -14.555 -1.377 6.824 1.00 78.38 97 ARG A C 1
ATOM 776 O O . ARG A 1 97 ? -13.515 -1.440 6.162 1.00 78.38 97 ARG A O 1
ATOM 783 N N . SER A 1 98 ? -14.831 -2.184 7.845 1.00 81.62 98 SER A N 1
ATOM 784 C CA . SER A 1 98 ? -14.009 -3.273 8.373 1.00 81.62 98 SER A CA 1
ATOM 785 C C . SER A 1 98 ? -12.625 -2.832 8.857 1.00 81.62 98 SER A C 1
ATOM 787 O O . SER A 1 98 ? -11.608 -3.449 8.527 1.00 81.62 98 SER A O 1
ATOM 789 N N . PHE A 1 99 ? -12.571 -1.729 9.604 1.00 84.12 99 PHE A N 1
ATOM 790 C CA . PHE A 1 99 ? -11.346 -1.255 10.249 1.00 84.12 99 PHE A CA 1
ATOM 791 C C . PHE A 1 99 ? -11.153 -1.868 11.629 1.00 84.12 99 PHE A C 1
ATOM 793 O O . PHE A 1 99 ? -12.080 -1.905 12.432 1.00 84.12 99 PHE A O 1
ATOM 800 N N . PHE A 1 100 ? -9.905 -2.203 11.947 1.00 90.56 100 PHE A N 1
ATOM 801 C CA . PHE A 1 100 ? -9.492 -2.365 13.333 1.00 90.56 100 PHE A CA 1
ATOM 802 C C . PHE A 1 100 ? -9.502 -0.994 14.007 1.00 90.56 100 PHE A C 1
ATOM 804 O O . PHE A 1 100 ? -8.932 -0.032 13.475 1.00 90.56 100 PHE A O 1
ATOM 811 N N . VAL A 1 101 ? -10.120 -0.899 15.182 1.00 93.56 101 VAL A N 1
ATOM 812 C CA . VAL A 1 101 ? -10.101 0.325 15.989 1.00 93.56 101 VAL A CA 1
ATOM 813 C C . VAL A 1 101 ? -9.479 0.035 17.336 1.00 93.56 101 VAL A C 1
ATOM 815 O O . VAL A 1 101 ? -10.045 -0.690 18.148 1.00 93.56 101 VAL A O 1
ATOM 818 N N . VAL A 1 102 ? -8.332 0.656 17.584 1.00 96.19 102 VAL A N 1
ATOM 819 C CA . VAL A 1 102 ? -7.633 0.598 18.867 1.00 96.19 102 VAL A CA 1
ATOM 820 C C . VAL A 1 102 ? -7.788 1.944 19.558 1.00 96.19 102 VAL A C 1
ATOM 822 O O . VAL A 1 102 ? -7.505 2.988 18.968 1.00 96.19 102 VAL A O 1
ATOM 825 N N . HIS A 1 103 ? -8.223 1.943 20.813 1.00 97.06 103 HIS A N 1
ATOM 826 C CA . HIS A 1 103 ? -8.149 3.110 21.685 1.00 97.06 103 HIS A CA 1
ATOM 827 C C . HIS A 1 103 ? -6.906 2.991 22.557 1.00 97.06 103 HIS A C 1
ATOM 829 O O . HIS A 1 103 ? -6.802 2.085 23.369 1.00 97.06 103 HIS A O 1
ATOM 835 N N . ALA A 1 104 ? -5.958 3.903 22.374 1.00 96.38 104 ALA A N 1
ATOM 836 C CA . ALA A 1 104 ? -4.692 3.938 23.096 1.00 96.38 104 ALA A CA 1
ATOM 837 C C . ALA A 1 104 ? -4.525 5.301 23.794 1.00 96.38 104 ALA A C 1
ATOM 839 O O . ALA A 1 104 ? -3.774 6.151 23.305 1.00 96.38 104 ALA A O 1
ATOM 840 N N . PRO A 1 105 ? -5.272 5.573 24.884 1.00 94.88 105 PRO A N 1
ATOM 841 C CA . PRO A 1 105 ? -5.134 6.822 25.625 1.00 94.88 105 PRO A CA 1
ATOM 842 C C . PRO A 1 105 ? -3.780 6.874 26.345 1.00 94.88 105 PRO A C 1
ATOM 844 O O . PRO A 1 105 ? -3.272 5.858 26.800 1.00 94.88 105 PRO A O 1
ATOM 847 N N . ALA A 1 106 ? -3.222 8.071 26.534 1.00 92.06 106 ALA A N 1
ATOM 848 C CA . ALA A 1 106 ? -1.950 8.229 27.253 1.00 92.06 106 ALA A CA 1
ATOM 849 C C . ALA A 1 106 ? -2.007 7.778 28.729 1.00 92.06 106 ALA A C 1
ATOM 851 O O . ALA A 1 106 ? -0.979 7.482 29.327 1.00 92.06 106 ALA A O 1
ATOM 852 N N . SER A 1 107 ? -3.203 7.753 29.322 1.00 89.62 107 SER A N 1
ATOM 853 C CA . SER A 1 107 ? -3.431 7.489 30.746 1.00 89.62 107 SER A CA 1
ATOM 854 C C . SER A 1 107 ? -3.752 6.029 31.082 1.00 89.62 107 SER A C 1
ATOM 856 O O . SER A 1 107 ? -4.076 5.745 32.232 1.00 89.62 107 SER A O 1
ATOM 858 N N . GLY A 1 108 ? -3.752 5.111 30.113 1.00 90.19 108 GLY A N 1
ATOM 859 C CA . GLY A 1 108 ? -4.198 3.738 30.345 1.00 90.19 108 GLY A CA 1
ATOM 860 C C . GLY A 1 108 ? -3.727 2.752 29.280 1.00 90.19 108 GLY A C 1
ATOM 861 O O . GLY A 1 108 ? -3.126 3.159 28.285 1.00 90.19 108 GLY A O 1
ATOM 862 N N . PRO A 1 109 ? -3.976 1.449 29.489 1.00 94.56 109 PRO A N 1
ATOM 863 C CA . PRO A 1 109 ? -3.591 0.434 28.523 1.00 94.56 109 PRO A CA 1
ATOM 864 C C . PRO A 1 109 ? -4.390 0.590 27.219 1.00 94.56 109 PRO A C 1
ATOM 866 O O . PRO A 1 109 ? -5.549 1.016 27.251 1.00 94.56 109 PRO A O 1
ATOM 869 N N . PRO A 1 110 ? -3.790 0.241 26.070 1.00 95.81 110 PRO A N 1
ATOM 870 C CA . PRO A 1 110 ? -4.507 0.202 24.809 1.00 95.81 110 PRO A CA 1
ATOM 871 C C . PRO A 1 110 ? -5.571 -0.902 24.815 1.00 95.81 110 PRO A C 1
ATOM 873 O O . PRO A 1 110 ? -5.349 -2.002 25.318 1.00 95.81 110 PRO A O 1
ATOM 876 N N . GLU A 1 111 ? -6.713 -0.610 24.205 1.00 96.81 111 GLU A N 1
ATOM 877 C CA . GLU A 1 111 ? -7.871 -1.492 24.110 1.00 96.81 111 GLU A CA 1
ATOM 878 C C . GLU A 1 111 ? -8.318 -1.623 22.651 1.00 96.81 111 GLU A C 1
ATOM 880 O O . GLU A 1 111 ? -8.448 -0.626 21.933 1.00 96.81 111 GLU A O 1
ATOM 885 N N . LEU A 1 112 ? -8.582 -2.854 22.209 1.00 96.75 112 LEU A N 1
ATOM 886 C CA . LEU A 1 112 ? -9.223 -3.104 20.922 1.00 96.75 112 LEU A CA 1
ATOM 887 C C . LEU A 1 112 ? -10.731 -2.876 21.068 1.00 96.75 112 LEU A C 1
ATOM 889 O O . LEU A 1 112 ? -11.406 -3.609 21.782 1.00 96.75 112 LEU A O 1
ATOM 893 N N . LEU A 1 113 ? -11.254 -1.857 20.389 1.00 96.50 113 LEU A N 1
ATOM 894 C CA . LEU A 1 113 ? -12.679 -1.521 20.415 1.00 96.50 113 LEU A CA 1
ATOM 895 C C . LEU A 1 113 ? -13.470 -2.197 19.298 1.00 96.50 113 LEU A C 1
ATOM 897 O O . LEU A 1 113 ? -14.651 -2.471 19.483 1.00 96.50 113 LEU A O 1
ATOM 901 N N . LEU A 1 114 ? -12.848 -2.409 18.137 1.00 94.00 114 LEU A N 1
ATOM 902 C CA . LEU A 1 114 ? -13.454 -3.097 17.000 1.00 94.00 114 LEU A CA 1
ATOM 903 C C . LEU A 1 114 ? -12.429 -3.994 16.326 1.00 94.00 114 LEU A C 1
ATOM 905 O O . LEU A 1 114 ? -11.324 -3.544 15.999 1.00 94.00 114 LEU A O 1
ATOM 909 N N . GLU A 1 115 ? -12.833 -5.234 16.081 1.00 90.50 115 GLU A N 1
ATOM 910 C CA . GLU A 1 115 ? -12.126 -6.148 15.199 1.00 90.50 115 GLU A CA 1
ATOM 911 C C . GLU A 1 115 ? -12.472 -5.801 13.746 1.00 90.50 115 GLU A C 1
ATOM 913 O O . GLU A 1 115 ? -13.637 -5.640 13.389 1.00 90.50 115 GLU A O 1
ATOM 918 N N . GLY A 1 116 ? -11.446 -5.588 12.924 1.00 83.50 116 GLY A N 1
ATOM 919 C CA . GLY A 1 116 ? -11.625 -5.263 11.514 1.00 83.50 116 GLY A CA 1
ATOM 920 C C . GLY A 1 116 ? -11.702 -6.510 10.644 1.00 83.50 116 GLY A C 1
ATOM 921 O O . GLY A 1 116 ? -11.931 -7.622 11.107 1.00 83.50 116 GLY A O 1
ATOM 922 N N . SER A 1 117 ? -11.436 -6.336 9.353 1.00 78.12 117 SER A N 1
ATOM 923 C CA . SER A 1 117 ? -11.198 -7.465 8.454 1.00 78.12 117 SER A CA 1
ATOM 924 C C . SER A 1 117 ? -9.824 -7.381 7.816 1.00 78.12 117 SER A C 1
ATOM 926 O O . SER A 1 117 ? -9.261 -6.298 7.620 1.00 78.12 117 SER A O 1
ATOM 928 N N . TYR A 1 118 ? -9.309 -8.556 7.485 1.00 76.44 118 TYR A N 1
ATOM 929 C CA . TYR A 1 118 ? -8.109 -8.729 6.687 1.00 76.44 118 TYR A CA 1
ATOM 930 C C . TYR A 1 118 ? -8.441 -8.628 5.197 1.00 76.44 118 TYR A C 1
ATOM 932 O O . TYR A 1 118 ? -9.556 -8.939 4.768 1.00 76.44 118 TYR A O 1
ATOM 940 N N . GLY A 1 119 ? -7.460 -8.196 4.412 1.00 66.88 119 GLY A N 1
ATOM 941 C CA . GLY A 1 119 ? -7.587 -8.074 2.966 1.00 66.88 119 GLY A CA 1
ATOM 942 C C . GLY A 1 119 ? -8.354 -6.829 2.498 1.00 66.88 119 GLY A C 1
ATOM 943 O O . GLY A 1 119 ? -8.789 -5.977 3.288 1.00 66.88 119 GLY A O 1
ATOM 944 N N . PRO A 1 120 ? -8.510 -6.678 1.173 1.00 63.53 120 PRO A N 1
ATOM 945 C CA . PRO A 1 120 ? -9.065 -5.474 0.590 1.00 63.53 120 PRO A CA 1
ATOM 946 C C . PRO A 1 120 ? -10.593 -5.499 0.734 1.00 63.53 120 PRO A C 1
ATOM 948 O O . PRO A 1 120 ? -11.214 -6.532 0.455 1.00 63.53 120 PRO A O 1
ATOM 951 N N . PRO A 1 121 ? -11.240 -4.372 1.094 1.00 60.41 121 PRO A N 1
ATOM 952 C CA . PRO A 1 121 ? -12.696 -4.299 1.057 1.00 60.41 121 PRO A CA 1
ATOM 953 C C . PRO A 1 121 ? -13.182 -4.573 -0.374 1.00 60.41 121 PRO A C 1
ATOM 955 O O . PRO A 1 121 ? -12.494 -4.243 -1.344 1.00 60.41 121 PRO A O 1
ATOM 958 N N . ALA A 1 122 ? -14.378 -5.149 -0.524 1.00 55.75 122 ALA A N 1
ATOM 959 C CA . ALA A 1 122 ? -14.911 -5.573 -1.826 1.00 55.75 122 ALA A CA 1
ATOM 960 C C . ALA A 1 122 ? -14.890 -4.462 -2.901 1.00 55.75 122 ALA A C 1
ATOM 962 O O . ALA A 1 122 ? -14.747 -4.739 -4.090 1.00 55.75 122 ALA A O 1
ATOM 963 N N . THR A 1 123 ? -14.981 -3.195 -2.488 1.00 50.22 123 THR A N 1
ATOM 964 C CA . THR A 1 123 ? -14.885 -2.016 -3.359 1.00 50.22 123 THR A CA 1
ATOM 965 C C . THR A 1 123 ? -13.451 -1.649 -3.757 1.00 50.22 123 THR A C 1
ATOM 967 O O . THR A 1 123 ? -13.246 -1.191 -4.879 1.00 50.22 123 THR A O 1
ATOM 970 N N . ALA A 1 124 ? -12.442 -1.891 -2.911 1.00 51.12 124 ALA A N 1
ATOM 971 C CA . ALA A 1 124 ? -11.036 -1.654 -3.256 1.00 51.12 124 ALA A CA 1
ATOM 972 C C . ALA A 1 124 ? -10.557 -2.598 -4.366 1.00 51.12 124 ALA A C 1
ATOM 974 O O . ALA A 1 124 ? -9.791 -2.168 -5.224 1.00 51.12 124 ALA A O 1
ATOM 975 N N . ARG A 1 125 ? -11.104 -3.822 -4.434 1.00 51.66 125 ARG A N 1
ATOM 976 C CA . ARG A 1 125 ? -10.871 -4.762 -5.548 1.00 51.66 125 ARG A CA 1
ATOM 977 C C . ARG A 1 125 ? -11.292 -4.203 -6.917 1.00 51.66 125 ARG A C 1
ATOM 979 O O . ARG A 1 125 ? -10.842 -4.703 -7.934 1.00 51.66 125 ARG A O 1
ATOM 986 N N . ARG A 1 126 ? -12.142 -3.165 -6.958 1.00 45.84 126 ARG A N 1
ATOM 987 C CA . ARG A 1 126 ? -12.615 -2.508 -8.195 1.00 45.84 126 ARG A CA 1
ATOM 988 C C . ARG A 1 126 ? -11.903 -1.181 -8.501 1.00 45.84 126 ARG A C 1
ATOM 990 O O . ARG A 1 126 ? -12.036 -0.656 -9.602 1.00 45.84 126 ARG A O 1
ATOM 997 N N . CYS A 1 127 ? -11.142 -0.641 -7.546 1.00 51.50 127 CYS A N 1
ATOM 998 C CA . CYS A 1 127 ? -10.440 0.648 -7.635 1.00 51.50 127 CYS A CA 1
ATOM 999 C C . CYS A 1 127 ? -8.911 0.507 -7.439 1.00 51.50 127 CYS A C 1
ATOM 1001 O O . CYS A 1 127 ? -8.239 1.506 -7.170 1.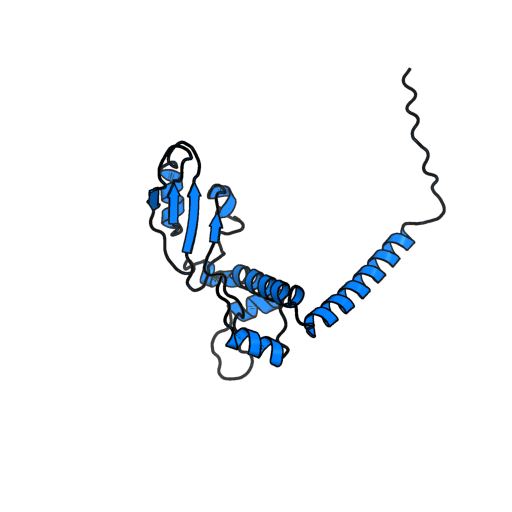00 51.50 127 CYS A O 1
ATOM 1003 N N . GLY A 1 128 ? -8.377 -0.719 -7.562 1.00 58.19 128 GLY A N 1
ATOM 1004 C CA . GLY A 1 128 ? -7.090 -1.218 -7.033 1.00 58.19 128 GLY A CA 1
ATOM 1005 C C . GLY A 1 128 ? -5.794 -0.516 -7.459 1.00 58.19 128 GLY A C 1
ATOM 1006 O O . GLY A 1 128 ? -4.725 -0.813 -6.936 1.00 58.19 128 GLY A O 1
ATOM 1007 N N . VAL A 1 129 ? -5.858 0.497 -8.325 1.00 68.56 129 VAL A N 1
ATOM 1008 C CA . VAL A 1 129 ? -4.672 1.188 -8.860 1.00 68.56 129 VAL A CA 1
ATOM 1009 C C . VAL A 1 129 ? -3.853 1.886 -7.769 1.00 68.56 129 VAL A C 1
ATOM 1011 O O . VAL A 1 129 ? -2.637 2.011 -7.887 1.00 68.56 129 VAL A O 1
ATOM 1014 N N . LEU A 1 130 ? -4.491 2.378 -6.701 1.00 74.62 130 LEU A N 1
ATOM 1015 C CA . LEU A 1 130 ? -3.797 3.189 -5.693 1.00 74.62 130 LEU A CA 1
ATOM 1016 C C . LEU A 1 130 ? -2.807 2.384 -4.849 1.00 74.62 130 LEU A C 1
ATOM 1018 O O . LEU A 1 130 ? -1.705 2.884 -4.600 1.00 74.62 130 LEU A O 1
ATOM 1022 N N . THR A 1 131 ? -3.170 1.162 -4.445 1.00 78.19 131 THR A N 1
ATOM 1023 C CA . THR A 1 131 ? -2.246 0.254 -3.750 1.00 78.19 131 THR A CA 1
ATOM 1024 C C . THR A 1 131 ? -1.061 -0.038 -4.656 1.00 78.19 131 THR A C 1
ATOM 1026 O O . THR A 1 131 ? 0.078 0.243 -4.277 1.00 78.19 131 THR A O 1
ATOM 1029 N N . ARG A 1 132 ? -1.335 -0.438 -5.903 1.00 82.38 132 ARG A N 1
ATOM 1030 C CA . ARG A 1 132 ? -0.288 -0.781 -6.857 1.00 82.38 132 ARG A CA 1
ATOM 1031 C C . ARG A 1 132 ? 0.661 0.373 -7.170 1.00 82.38 132 ARG A C 1
ATOM 1033 O O . ARG A 1 132 ? 1.871 0.182 -7.222 1.00 82.38 132 ARG A O 1
ATOM 1040 N N . ILE A 1 133 ? 0.153 1.604 -7.284 1.00 85.12 133 ILE A N 1
ATOM 1041 C CA . ILE A 1 133 ? 0.996 2.807 -7.421 1.00 85.12 133 ILE A CA 1
ATOM 1042 C C . ILE A 1 133 ? 1.980 2.923 -6.254 1.00 85.12 133 ILE A C 1
ATOM 1044 O O . ILE A 1 133 ? 3.136 3.292 -6.458 1.00 85.12 133 ILE A O 1
ATOM 1048 N N . LYS A 1 134 ? 1.536 2.681 -5.017 1.00 84.19 134 LYS A N 1
ATOM 1049 C CA . LYS A 1 134 ? 2.421 2.797 -3.854 1.00 84.19 134 LYS A CA 1
ATOM 1050 C C . LYS A 1 134 ? 3.426 1.658 -3.781 1.00 84.19 134 LYS A C 1
ATOM 1052 O O . LYS A 1 134 ? 4.568 1.928 -3.433 1.00 84.19 134 LYS A O 1
ATOM 1057 N N . GLU A 1 135 ? 3.039 0.447 -4.150 1.00 87.12 135 GLU A N 1
ATOM 1058 C CA . GLU A 1 135 ? 3.947 -0.699 -4.250 1.00 87.12 135 GLU A CA 1
ATOM 1059 C C . GLU A 1 135 ? 5.054 -0.451 -5.278 1.00 87.12 135 GLU A C 1
ATOM 1061 O O . GLU A 1 135 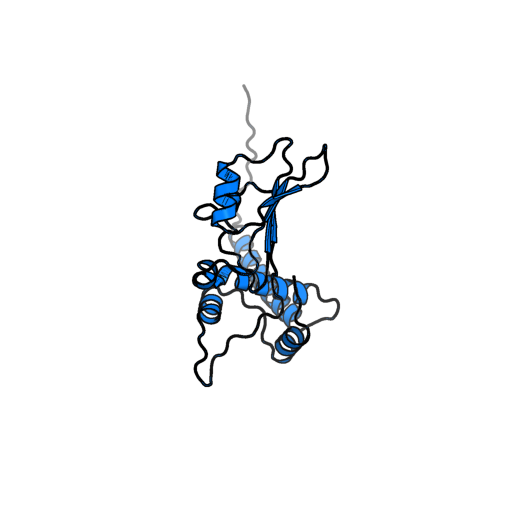? 6.233 -0.611 -4.969 1.00 87.12 135 GLU A O 1
ATOM 1066 N N . GLU A 1 136 ? 4.716 0.071 -6.460 1.00 91.56 136 GLU A N 1
ATOM 1067 C CA . GLU A 1 136 ? 5.718 0.457 -7.459 1.00 91.56 136 GLU A CA 1
ATOM 1068 C C . GLU A 1 136 ? 6.583 1.639 -6.993 1.00 91.56 136 GLU A C 1
ATOM 1070 O O . GLU A 1 136 ? 7.777 1.696 -7.281 1.00 91.56 136 GLU A O 1
ATOM 1075 N N . LEU A 1 137 ? 6.027 2.591 -6.236 1.00 91.12 137 LEU A N 1
ATOM 1076 C CA . LEU A 1 137 ? 6.825 3.664 -5.633 1.00 91.12 137 LEU A CA 1
ATOM 1077 C C . LEU A 1 137 ? 7.787 3.145 -4.559 1.00 91.12 137 LEU A C 1
ATOM 1079 O O . LEU A 1 137 ? 8.900 3.660 -4.464 1.00 91.12 137 LEU A O 1
ATOM 1083 N N . LEU A 1 138 ? 7.382 2.147 -3.774 1.00 89.62 138 LEU A N 1
ATOM 1084 C CA . LEU A 1 138 ? 8.247 1.485 -2.800 1.00 89.62 138 LEU A CA 1
ATOM 1085 C C . LEU A 1 138 ? 9.348 0.688 -3.494 1.00 89.62 138 LEU A C 1
ATOM 1087 O O . LEU A 1 138 ? 10.502 0.796 -3.090 1.00 89.62 138 LEU A O 1
ATOM 1091 N N . PHE A 1 139 ? 9.026 -0.016 -4.579 1.00 93.19 139 PHE A N 1
ATOM 1092 C CA . PHE A 1 139 ? 10.020 -0.704 -5.401 1.00 93.19 139 PHE A CA 1
ATOM 1093 C C . PHE A 1 139 ? 11.018 0.278 -6.035 1.00 93.19 139 PHE A C 1
ATOM 1095 O O . PHE A 1 139 ? 12.229 0.075 -6.001 1.00 93.19 139 PHE A O 1
ATOM 1102 N N . ALA A 1 140 ? 10.530 1.412 -6.541 1.00 93.19 140 ALA A N 1
ATOM 1103 C CA . ALA A 1 140 ? 11.382 2.494 -7.027 1.00 93.19 140 ALA A CA 1
ATOM 1104 C C . ALA A 1 140 ? 12.298 3.061 -5.941 1.00 93.19 140 ALA A C 1
ATOM 1106 O O . ALA A 1 140 ? 13.445 3.405 -6.227 1.00 93.19 140 ALA A O 1
ATOM 1107 N N . TRP A 1 141 ? 11.785 3.205 -4.721 1.00 92.38 141 TRP A N 1
ATOM 1108 C CA . TRP A 1 141 ? 12.569 3.683 -3.592 1.00 92.38 141 TRP A CA 1
ATOM 1109 C C . TRP A 1 141 ? 13.640 2.664 -3.194 1.00 92.38 141 TRP A C 1
ATOM 1111 O O . TRP A 1 141 ? 14.801 3.049 -3.111 1.00 92.38 141 TRP A O 1
ATOM 1121 N N . SER A 1 142 ? 13.294 1.379 -3.063 1.00 92.88 142 SER A N 1
ATOM 1122 C CA . SER A 1 142 ? 14.244 0.332 -2.668 1.00 92.88 142 SER A CA 1
ATOM 1123 C C . SER A 1 142 ? 15.402 0.193 -3.655 1.00 92.88 142 SER A C 1
ATOM 1125 O O . SER A 1 142 ? 16.547 0.046 -3.237 1.00 92.88 142 SER A O 1
ATOM 1127 N N . LEU A 1 143 ? 15.129 0.296 -4.961 1.00 93.19 143 LEU A N 1
ATOM 1128 C CA . LEU A 1 143 ? 16.170 0.296 -5.991 1.00 93.19 143 LEU A CA 1
ATOM 1129 C C . LEU A 1 143 ? 17.036 1.558 -5.933 1.00 93.19 143 LEU A C 1
ATOM 1131 O O . LEU A 1 143 ? 18.248 1.483 -6.120 1.00 93.19 143 LEU A O 1
ATOM 1135 N N . ALA A 1 144 ? 16.440 2.723 -5.667 1.00 90.56 144 ALA A N 1
ATOM 1136 C CA . ALA A 1 144 ? 17.189 3.973 -5.564 1.00 90.56 144 ALA A CA 1
ATOM 1137 C C . ALA A 1 144 ? 18.124 3.995 -4.344 1.00 90.56 144 ALA A C 1
ATOM 1139 O O . ALA A 1 144 ? 19.215 4.554 -4.434 1.00 90.56 144 ALA A O 1
ATOM 1140 N N . THR A 1 145 ? 17.721 3.375 -3.233 1.00 90.38 145 THR A N 1
ATOM 1141 C CA . THR A 1 145 ? 18.481 3.333 -1.974 1.00 90.38 145 THR A CA 1
ATOM 1142 C C . THR A 1 145 ? 19.325 2.071 -1.801 1.00 90.38 145 THR A C 1
ATOM 1144 O O . THR A 1 145 ? 19.863 1.850 -0.718 1.00 90.38 145 THR A O 1
ATOM 1147 N N . ALA A 1 146 ? 19.428 1.220 -2.825 1.00 86.88 146 ALA A N 1
ATOM 1148 C CA . ALA A 1 146 ? 20.268 0.032 -2.767 1.00 86.88 146 ALA A CA 1
ATOM 1149 C C . ALA A 1 146 ? 21.743 0.423 -2.585 1.00 86.88 146 ALA A C 1
ATOM 1151 O O . ALA A 1 146 ? 22.244 1.325 -3.262 1.00 86.88 146 ALA A O 1
ATOM 1152 N N . SER A 1 147 ? 22.435 -0.276 -1.681 1.00 83.69 147 SER A N 1
ATOM 1153 C CA . SER A 1 147 ? 23.869 -0.087 -1.430 1.00 83.69 147 SER A CA 1
ATOM 1154 C C . SER A 1 147 ? 24.727 -0.534 -2.613 1.00 83.69 147 SER A C 1
ATOM 1156 O O . SER A 1 147 ? 25.789 0.032 -2.858 1.00 83.69 147 SER A O 1
ATOM 1158 N N . THR A 1 148 ? 24.260 -1.531 -3.365 1.00 84.62 148 THR A N 1
ATOM 1159 C CA . THR A 1 148 ? 24.905 -1.990 -4.593 1.00 84.62 148 THR A CA 1
ATOM 1160 C C . THR A 1 148 ? 24.388 -1.187 -5.791 1.00 84.62 148 THR A C 1
ATOM 1162 O O . THR A 1 148 ? 23.167 -1.135 -5.994 1.00 84.62 148 THR A O 1
ATOM 1165 N N . PRO A 1 149 ? 25.284 -0.594 -6.606 1.00 84.50 149 PRO A N 1
ATOM 1166 C CA . PRO A 1 149 ? 24.899 0.107 -7.823 1.00 84.50 149 PRO A CA 1
ATOM 1167 C C . PRO A 1 149 ? 24.046 -0.764 -8.747 1.00 84.50 149 PRO A C 1
ATOM 1169 O O . PRO A 1 149 ? 24.376 -1.926 -8.981 1.00 84.50 149 PRO A O 1
ATOM 1172 N N . ASN A 1 150 ? 22.971 -0.204 -9.301 1.00 87.56 150 ASN A N 1
ATOM 1173 C CA . ASN A 1 150 ? 22.086 -0.923 -10.221 1.00 87.56 150 ASN A CA 1
ATOM 1174 C C . ASN A 1 150 ? 21.708 -0.095 -11.468 1.00 87.56 150 ASN A C 1
ATOM 1176 O O . ASN A 1 150 ? 21.787 1.139 -11.447 1.00 87.56 150 ASN A O 1
ATOM 1180 N N . PRO A 1 151 ? 21.270 -0.746 -12.567 1.00 89.62 151 PRO A N 1
ATOM 1181 C CA . PRO A 1 151 ? 20.898 -0.053 -13.806 1.00 89.62 151 PRO A CA 1
ATOM 1182 C C . PRO A 1 151 ? 19.777 0.982 -13.631 1.00 89.62 151 PRO A C 1
ATOM 1184 O O . PRO A 1 151 ? 19.754 2.004 -14.317 1.00 89.62 151 PRO A O 1
ATOM 1187 N N . TYR A 1 152 ? 18.867 0.768 -12.678 1.00 88.88 152 TYR A N 1
ATOM 1188 C CA . TYR A 1 152 ? 17.792 1.715 -12.391 1.00 88.88 152 TYR A CA 1
ATOM 1189 C C . TYR A 1 152 ? 18.322 3.051 -11.837 1.00 88.88 152 TYR A C 1
ATOM 1191 O O . TYR A 1 152 ? 17.850 4.115 -12.243 1.00 88.88 152 TYR A O 1
ATOM 1199 N N . GLN A 1 153 ? 19.346 3.039 -10.977 1.00 88.19 153 GLN A N 1
ATOM 1200 C CA . GLN A 1 153 ? 20.001 4.264 -10.497 1.00 88.19 153 GLN A CA 1
ATOM 1201 C C . GLN A 1 153 ? 20.644 5.059 -11.645 1.00 88.19 153 GLN A C 1
ATOM 1203 O O . GLN A 1 153 ? 20.554 6.289 -11.661 1.00 88.19 153 GLN A O 1
ATOM 1208 N N . GLN A 1 154 ? 21.221 4.379 -12.641 1.00 89.12 154 GLN A N 1
ATOM 1209 C CA . GLN A 1 154 ? 21.775 5.029 -13.836 1.00 89.12 154 GLN A CA 1
ATOM 1210 C C . GLN A 1 154 ? 20.675 5.693 -14.679 1.00 89.12 154 GLN A C 1
ATOM 1212 O O . GLN A 1 154 ? 20.803 6.859 -15.060 1.00 89.12 154 GLN A O 1
ATOM 1217 N N . GLN A 1 155 ? 19.552 5.002 -14.912 1.00 88.38 155 GLN A N 1
ATOM 1218 C CA . GLN A 1 155 ? 18.389 5.575 -15.605 1.00 88.38 155 GLN A CA 1
ATOM 1219 C C . GLN A 1 155 ? 17.816 6.787 -14.861 1.00 88.38 155 GLN A C 1
ATOM 1221 O O . GLN A 1 155 ? 17.471 7.804 -15.472 1.00 88.38 155 GLN A O 1
ATOM 1226 N N . LEU A 1 156 ? 17.726 6.700 -13.532 1.00 87.44 156 LEU A N 1
ATOM 1227 C CA . LEU A 1 156 ? 17.252 7.793 -12.693 1.00 87.44 156 LEU A CA 1
ATOM 1228 C C . LEU A 1 156 ? 18.175 9.014 -12.799 1.00 87.44 156 LEU A C 1
ATOM 1230 O O . LEU A 1 156 ? 17.683 10.133 -12.954 1.00 87.44 156 LEU A O 1
ATOM 1234 N N . ALA A 1 157 ? 19.494 8.805 -12.767 1.00 87.00 157 ALA A N 1
ATOM 1235 C CA . ALA A 1 157 ? 20.486 9.860 -12.947 1.00 87.00 157 ALA A CA 1
ATOM 1236 C C . ALA A 1 157 ? 20.363 10.528 -14.327 1.00 87.00 157 ALA A C 1
ATOM 1238 O O . ALA A 1 157 ? 20.277 11.755 -14.399 1.00 87.00 157 ALA A O 1
ATOM 1239 N N . ALA A 1 158 ? 20.248 9.744 -15.404 1.00 88.31 158 ALA A N 1
ATOM 1240 C CA . ALA A 1 158 ? 20.054 10.260 -16.761 1.00 88.31 158 ALA A CA 1
ATOM 1241 C C . ALA A 1 158 ? 18.772 11.103 -16.882 1.00 88.31 158 ALA A C 1
ATOM 1243 O O . ALA A 1 158 ? 18.784 12.212 -17.420 1.00 88.31 158 ALA A O 1
ATOM 1244 N N . ARG A 1 159 ? 17.661 10.631 -16.302 1.00 86.00 159 ARG A N 1
ATOM 1245 C CA . ARG A 1 159 ? 16.395 11.377 -16.273 1.00 86.00 159 ARG A CA 1
ATOM 1246 C C . ARG A 1 159 ? 16.511 12.687 -15.492 1.00 86.00 159 ARG A C 1
ATOM 1248 O O . ARG A 1 159 ? 15.950 13.701 -15.909 1.00 86.00 159 ARG A O 1
ATOM 1255 N N . ASN A 1 160 ? 17.198 12.672 -14.353 1.00 86.56 160 ASN A N 1
ATOM 1256 C CA . ASN A 1 160 ? 17.403 13.868 -13.539 1.00 86.56 160 ASN A CA 1
ATOM 1257 C C . ASN A 1 160 ? 18.316 14.882 -14.241 1.00 86.56 160 ASN A C 1
ATOM 1259 O O . ASN A 1 160 ? 18.040 16.075 -14.166 1.00 86.56 160 ASN A O 1
ATOM 1263 N N . ALA A 1 161 ? 19.326 14.430 -14.989 1.00 86.69 161 ALA A N 1
ATOM 1264 C CA . ALA A 1 161 ? 20.178 15.304 -15.794 1.00 86.69 161 ALA A CA 1
ATOM 1265 C C . ALA A 1 161 ? 19.367 16.093 -16.838 1.00 86.69 161 ALA A C 1
ATOM 1267 O O . ALA A 1 161 ? 19.506 17.312 -16.927 1.00 86.69 161 ALA A O 1
ATOM 1268 N N . ILE A 1 162 ? 18.445 15.431 -17.550 1.00 87.25 162 ILE A N 1
ATOM 1269 C CA . ILE A 1 162 ? 17.542 16.092 -18.509 1.00 87.25 162 ILE A CA 1
ATOM 1270 C C . ILE A 1 162 ? 16.665 17.132 -17.804 1.00 87.25 162 ILE A C 1
ATOM 1272 O O . ILE A 1 162 ? 16.552 18.266 -18.265 1.00 87.25 162 ILE A O 1
ATOM 1276 N N . LYS A 1 163 ? 16.060 16.776 -16.661 1.00 81.06 163 LYS A N 1
ATOM 1277 C CA . LYS A 1 163 ? 15.230 17.712 -15.885 1.00 81.06 163 LYS A CA 1
ATOM 1278 C C . LYS A 1 163 ? 16.015 18.937 -15.430 1.00 81.06 163 LYS A C 1
ATOM 1280 O O . LYS A 1 163 ? 15.515 20.049 -15.566 1.00 81.06 163 LYS A O 1
ATOM 1285 N N . ASN A 1 164 ? 17.230 18.735 -14.927 1.00 80.44 164 ASN A N 1
ATOM 1286 C CA . ASN A 1 164 ? 18.101 19.818 -14.485 1.00 80.44 164 ASN A CA 1
ATOM 1287 C C . ASN A 1 164 ? 18.481 20.727 -15.656 1.00 80.44 164 ASN A C 1
ATOM 1289 O O . ASN A 1 164 ? 18.425 21.945 -15.520 1.00 80.44 164 ASN A O 1
ATOM 1293 N N . GLN A 1 165 ? 18.777 20.156 -16.827 1.00 85.56 165 GLN A N 1
ATOM 1294 C CA . GLN A 1 165 ? 19.059 20.931 -18.033 1.00 85.56 165 GLN A CA 1
ATOM 1295 C C . GLN A 1 165 ? 17.844 21.762 -18.479 1.00 85.56 165 GLN A C 1
ATOM 1297 O O . GLN A 1 165 ? 17.996 22.925 -18.853 1.00 85.56 165 GLN A O 1
ATOM 1302 N N . THR A 1 166 ? 16.634 21.198 -18.432 1.00 83.69 166 THR A N 1
ATOM 1303 C CA . THR A 1 166 ? 15.395 21.929 -18.744 1.00 83.69 166 THR A CA 1
ATOM 1304 C C . THR A 1 166 ? 15.144 23.054 -17.744 1.00 83.69 166 THR A C 1
ATOM 1306 O O . THR A 1 166 ? 14.937 24.191 -18.161 1.00 83.69 166 THR A O 1
ATOM 1309 N N . ALA A 1 167 ? 15.243 22.773 -16.442 1.00 77.44 167 ALA A N 1
ATOM 1310 C CA . ALA A 1 167 ? 15.077 23.774 -15.389 1.00 77.44 167 ALA A CA 1
ATOM 1311 C C . ALA A 1 167 ? 16.101 24.913 -15.519 1.00 77.44 167 ALA A C 1
ATOM 1313 O O . ALA A 1 167 ? 15.755 26.084 -15.385 1.00 77.44 167 ALA A O 1
ATOM 1314 N N . GLN A 1 168 ? 17.350 24.587 -15.862 1.00 79.19 168 GLN A N 1
ATOM 1315 C CA . GLN A 1 168 ? 18.396 25.575 -16.111 1.00 79.19 168 GLN A CA 1
ATOM 1316 C C . GLN A 1 168 ? 18.077 26.458 -17.325 1.00 79.19 168 GLN A C 1
ATOM 1318 O O . GLN A 1 168 ? 18.270 27.671 -17.263 1.00 79.19 168 GLN A O 1
ATOM 1323 N N . LYS A 1 169 ? 17.547 25.886 -18.415 1.00 80.50 169 LYS A N 1
ATOM 1324 C CA . LYS A 1 169 ? 17.094 26.655 -19.588 1.00 80.50 169 LYS A CA 1
ATOM 1325 C C . LYS A 1 169 ? 15.919 27.579 -19.254 1.00 80.50 169 LYS A C 1
ATOM 1327 O O . LYS A 1 169 ? 15.886 28.702 -19.746 1.00 80.50 169 LYS A O 1
ATOM 1332 N N . GLU A 1 170 ? 14.959 27.129 -18.450 1.00 77.19 170 GLU A N 1
ATOM 1333 C CA . GLU A 1 170 ? 13.821 27.950 -18.011 1.00 77.19 170 GLU A CA 1
ATOM 1334 C C . GLU A 1 170 ? 14.261 29.094 -17.094 1.00 77.19 170 GLU A C 1
ATOM 1336 O O . GLU A 1 170 ? 13.882 30.242 -17.321 1.00 77.19 170 GLU A O 1
ATOM 1341 N N . TRP A 1 171 ? 15.127 28.810 -16.119 1.00 76.00 171 TRP A N 1
ATOM 1342 C CA . TRP A 1 171 ? 15.726 29.831 -15.262 1.00 76.00 171 TRP A CA 1
ATOM 1343 C C . TRP A 1 171 ? 16.498 30.875 -16.081 1.00 76.00 171 TRP A C 1
ATOM 1345 O O . TRP A 1 171 ? 16.268 32.071 -15.921 1.00 76.00 171 TRP A O 1
ATOM 1355 N N . ALA A 1 172 ? 17.327 30.437 -17.035 1.00 75.81 172 ALA A N 1
ATOM 1356 C CA . ALA A 1 172 ? 18.080 31.328 -17.916 1.00 75.81 172 ALA A CA 1
ATOM 1357 C C . ALA A 1 172 ? 17.185 32.199 -18.819 1.00 75.81 172 ALA A C 1
ATOM 1359 O O . ALA A 1 172 ? 17.510 33.357 -19.060 1.00 75.81 172 ALA A O 1
ATOM 1360 N N . LYS A 1 173 ? 16.036 31.692 -19.290 1.00 74.25 173 LYS A N 1
ATOM 1361 C CA . LYS A 1 173 ? 15.050 32.490 -20.050 1.00 74.25 173 LYS A CA 1
ATOM 1362 C C . LYS A 1 173 ? 14.392 33.587 -19.208 1.00 74.25 173 LYS A C 1
ATOM 1364 O O . LYS A 1 173 ? 14.025 34.626 -19.756 1.00 74.25 173 LYS A O 1
ATOM 1369 N N . ASN A 1 174 ? 14.233 33.352 -17.906 1.00 70.75 174 ASN A N 1
ATOM 1370 C CA . ASN A 1 174 ? 13.630 34.303 -16.970 1.00 70.75 174 ASN A CA 1
ATOM 1371 C C . ASN A 1 174 ? 14.622 35.377 -16.489 1.00 70.75 174 ASN A C 1
ATOM 1373 O O . ASN A 1 174 ? 14.201 36.419 -15.993 1.00 70.75 174 ASN A O 1
ATOM 1377 N N . LEU A 1 175 ? 15.925 35.174 -16.698 1.00 59.91 175 LEU A N 1
ATOM 1378 C CA . LEU A 1 175 ? 16.968 36.186 -16.534 1.00 59.91 175 LEU A CA 1
ATOM 1379 C C . LEU A 1 175 ? 17.059 37.077 -17.784 1.00 59.91 175 LEU A C 1
ATOM 1381 O O . LEU A 1 175 ? 18.054 37.058 -18.506 1.00 59.91 175 LEU A O 1
ATOM 1385 N N . LYS A 1 176 ? 16.026 37.867 -18.090 1.00 55.94 176 LYS A N 1
ATOM 1386 C CA . LYS A 1 176 ? 16.202 38.944 -19.078 1.00 55.94 176 LYS A CA 1
ATOM 1387 C C . LYS A 1 176 ? 17.024 40.077 -18.441 1.00 55.94 176 LYS A C 1
ATOM 1389 O O . LYS A 1 176 ? 16.658 40.535 -17.359 1.00 55.94 176 LYS A O 1
ATOM 1394 N N . PRO A 1 177 ? 18.099 40.567 -19.083 1.00 52.66 177 PRO A N 1
ATOM 1395 C CA . PRO A 1 177 ? 18.834 41.730 -18.603 1.00 52.66 177 PRO A CA 1
ATOM 1396 C C . PRO A 1 177 ? 17.992 42.982 -18.877 1.00 52.66 177 PRO A C 1
ATOM 1398 O O . PRO A 1 177 ? 17.971 43.504 -19.987 1.00 52.66 177 PRO A O 1
ATOM 1401 N N . GLY A 1 178 ? 17.226 43.420 -17.881 1.00 51.75 178 GLY A N 1
ATOM 1402 C CA . GLY A 1 178 ? 16.349 44.584 -17.999 1.00 51.75 178 GLY A CA 1
ATOM 1403 C C . GLY A 1 178 ? 15.275 44.594 -16.922 1.00 51.75 178 GLY A C 1
ATOM 1404 O O . GLY A 1 178 ? 14.122 44.278 -17.188 1.00 51.75 178 GLY A O 1
ATOM 1405 N N . GLY A 1 179 ? 15.670 44.925 -15.698 1.00 44.28 179 GLY A N 1
ATOM 1406 C CA . GLY A 1 179 ? 14.768 45.022 -14.556 1.00 44.28 179 GLY A CA 1
ATOM 1407 C C . GLY A 1 179 ? 15.579 45.070 -13.278 1.00 44.28 179 GLY A C 1
ATOM 1408 O O . GLY A 1 179 ? 15.749 44.052 -12.613 1.00 44.28 179 GLY A O 1
ATOM 1409 N N . GLY A 1 180 ? 16.153 46.239 -12.986 1.00 42.06 180 GLY A N 1
ATOM 1410 C CA . GLY A 1 180 ? 16.780 46.479 -11.695 1.00 42.06 180 GLY A CA 1
ATOM 1411 C C . GLY A 1 180 ? 15.796 46.132 -10.584 1.00 42.06 180 GLY A C 1
ATOM 1412 O O . GLY A 1 180 ? 14.623 46.496 -10.647 1.00 42.06 180 GLY A O 1
ATOM 1413 N N . ILE A 1 181 ? 16.275 45.414 -9.573 1.00 48.91 181 ILE A N 1
ATOM 1414 C CA . ILE A 1 181 ? 15.581 45.320 -8.296 1.00 48.91 181 ILE A CA 1
ATOM 1415 C C . ILE A 1 181 ? 15.581 46.748 -7.749 1.00 48.91 181 ILE A C 1
ATOM 1417 O O . ILE A 1 181 ? 16.595 47.205 -7.229 1.00 48.91 181 ILE A O 1
ATOM 1421 N N . THR A 1 182 ? 14.497 47.496 -7.938 1.00 42.34 182 THR A N 1
ATOM 1422 C CA . THR A 1 182 ? 14.286 48.735 -7.192 1.00 42.34 182 THR A CA 1
ATOM 1423 C C . THR A 1 182 ? 13.886 48.307 -5.782 1.00 42.34 182 THR A C 1
ATOM 1425 O O . THR A 1 182 ? 12.811 47.721 -5.628 1.00 42.34 182 THR A O 1
ATOM 1428 N N . PRO A 1 183 ? 14.719 48.514 -4.747 1.00 43.78 183 PRO A N 1
ATOM 1429 C CA . PRO A 1 183 ? 14.257 48.305 -3.388 1.00 43.78 183 PRO A CA 1
ATOM 1430 C C . PRO A 1 183 ? 13.147 49.324 -3.124 1.00 43.78 183 PRO A C 1
ATOM 1432 O O . PRO A 1 183 ? 13.350 50.529 -3.280 1.00 43.78 183 PRO A O 1
ATOM 1435 N N . ALA A 1 184 ? 11.960 48.838 -2.770 1.00 41.50 184 ALA A N 1
ATOM 1436 C CA . ALA A 1 184 ? 10.892 49.684 -2.269 1.00 41.50 184 ALA A CA 1
ATOM 1437 C C . ALA A 1 184 ? 11.348 50.261 -0.922 1.00 41.50 184 ALA A C 1
ATOM 1439 O O . ALA A 1 184 ? 11.296 49.589 0.105 1.00 41.50 184 ALA A O 1
ATOM 1440 N N . ILE A 1 185 ? 11.860 51.491 -0.940 1.00 43.03 185 ILE A N 1
ATOM 1441 C CA . ILE A 1 185 ? 11.990 52.300 0.267 1.00 43.03 185 ILE A CA 1
ATOM 1442 C C . ILE A 1 185 ? 10.586 52.839 0.542 1.00 43.03 185 ILE A C 1
ATOM 1444 O O . ILE A 1 185 ? 10.135 53.777 -0.112 1.00 43.03 185 ILE A O 1
ATOM 1448 N N . GLU A 1 186 ? 9.876 52.206 1.473 1.00 40.38 186 GLU A N 1
ATOM 1449 C CA . GLU A 1 186 ? 8.682 52.788 2.080 1.00 40.38 186 GLU A CA 1
ATOM 1450 C C . GLU A 1 186 ? 9.113 53.972 2.953 1.00 40.38 186 GLU A C 1
ATOM 1452 O O . GLU A 1 186 ? 9.646 53.809 4.050 1.00 40.38 186 GLU A O 1
ATOM 1457 N N . THR A 1 187 ? 8.900 55.190 2.460 1.00 42.66 187 THR A N 1
ATOM 1458 C CA . THR A 1 187 ? 8.899 56.392 3.292 1.00 42.66 187 THR A CA 1
ATOM 1459 C C . THR A 1 187 ? 7.623 56.398 4.130 1.00 42.66 187 THR A C 1
ATOM 1461 O O . THR A 1 187 ? 6.540 56.735 3.649 1.00 42.66 187 THR A O 1
ATOM 1464 N N . VAL A 1 188 ? 7.755 56.019 5.400 1.00 40.56 188 VAL A N 1
ATOM 1465 C CA . VAL A 1 188 ? 6.769 56.337 6.437 1.00 40.56 188 VAL A CA 1
ATOM 1466 C C . VAL A 1 188 ? 6.878 57.837 6.730 1.00 40.56 188 VAL A C 1
ATOM 1468 O O . VAL A 1 188 ? 7.982 58.353 6.899 1.00 40.56 188 VAL A O 1
ATOM 1471 N N . ARG A 1 189 ? 5.730 58.522 6.690 1.00 46.44 189 ARG A N 1
ATOM 1472 C CA . ARG A 1 189 ? 5.575 59.950 7.006 1.00 46.44 189 ARG A CA 1
ATOM 1473 C C . ARG A 1 189 ? 5.897 60.263 8.460 1.00 46.44 189 ARG A C 1
ATOM 1475 O O . ARG A 1 189 ? 5.561 59.416 9.316 1.00 46.44 189 ARG A O 1
#

pLDDT: mean 78.26, std 15.59, range [40.38, 97.06]

Foldseek 3Di:
DDADQVLLVVCQVVVVAQDLDLVVLLCQLVDDDDPDDDNDRDQRDWDQEDEDQDQCCCQQNDVHPCVLQWTQWHAYEHEHADQDDDDPVSVVVCAVSFHFYWYHYPVDHIDTPDGGDTTGDPVSSVVVSSRSSVSSVVSLVCQCPDPDDGPSVVVVVVVVVVVVVVVVVVVVVVPDPDDDPPPPPPDDD

Radius of gyration: 23.81 Å; chains: 1; bounding box: 46×77×55 Å

Secondary structure (DSSP, 8-state):
-EE-HHHHHHHHHTT------HHHHHHHHT----SSS-PPPPPSEE--EEEE-S-HHHHHSTT-TTTT---SS-EEEEEE-SSSPPPHHHHHHHHTTT-EEEE--TTS--EEEE---SS--TTGGGSTHHHHHHHHHHHHHHHHT-SS--HHHHHHHHHHHHHHHHHHHHHHHH--S------------

Sequence (189 aa):
MTIYPAIYQHRVEAGLWPTRDRIVLKHWEAWTPDPDEQQPPAPALSLDGWITTRHPRKTFGAGGLLSNFGAADGSRMWVHTGPRRPQARTLFDCDLRSFFVVHAPASGPPELLLEGSYGPPATARRCGVLTRIKEELLFAWSLATASTPNPYQQQLAARNAIKNQTAQKEWAKNLKPGGGITPAIETVR

Organism: NCBI:txid1962118